Protein AF-M2U539-F1 (afdb_monomer_lite)

Radius of gyration: 24.52 Å; chains: 1; bounding box: 52×35×94 Å

Foldseek 3Di:
DDDDPDPPVVVVVVVVVVVVVCVQPVPCVVVCVVLPCPVQPDDDPDDDDGPQDDFDAFDDDPPDTQGTFPADFDPVCVVVQKGKGFRQGDDDKRWGWMWIAGPFAIKTFQIWIWAFCVVVVDPFTKTKTWGGWMWTAGNFATPDTWGKIKMQRQLRVCVVQVGFRWIWMFIWGGDTRKIWTWTWTDDPQKIKIKIWIATSSGDIKIKIKIARDDPVSVVVLVVVVWDDDPRMTMHID

Secondary structure (DSSP, 8-state):
-------HHHHHHHHHHHHHHHHHS--HHHHHHHTTGGGTT---S---S-TTS------EETTEE---------HHHHHHTEEEEEEEE-SSS-EEEEEEEETTEEEEEEEEEEEEGGGGT-SS--EEEEEEEEEEEETTEEEEEEEEEEE-HHHHHHHHH------EEE--EEETTEEEEEEEEEETTEEEEEEEEEETTS-EEEEEEEES--GGGHHHHHHTTPEESSS-EEEE-

Organism: NCBI:txid1234595

InterPro domains:
  IPR022792 Type II secretion system protein GspN [PF01203] (41-236)

Structure (mmCIF, N/CA/C/O backbone):
data_AF-M2U539-F1
#
_entry.id   AF-M2U539-F1
#
loop_
_atom_site.group_PDB
_atom_site.id
_atom_site.type_symbol
_atom_site.label_atom_id
_atom_site.label_alt_id
_atom_site.label_comp_id
_atom_site.label_asym_id
_atom_site.label_entity_id
_atom_site.label_seq_id
_atom_site.pdbx_PDB_ins_code
_atom_site.Cartn_x
_atom_site.Cartn_y
_atom_site.Cartn_z
_atom_site.occupancy
_atom_site.B_iso_or_equiv
_atom_site.auth_seq_id
_atom_site.auth_comp_id
_atom_site.auth_asym_id
_atom_site.auth_atom_id
_atom_site.pdbx_PDB_model_num
ATOM 1 N N . MET A 1 1 ? 12.473 6.473 -70.923 1.00 39.53 1 MET A N 1
ATOM 2 C CA . MET A 1 1 ? 13.014 5.557 -69.895 1.00 39.53 1 MET A CA 1
ATOM 3 C C . MET A 1 1 ? 14.322 6.149 -69.393 1.00 39.53 1 MET A C 1
ATOM 5 O O . MET A 1 1 ? 15.339 6.011 -70.055 1.00 39.53 1 MET A O 1
ATOM 9 N N . THR A 1 2 ? 14.281 6.908 -68.299 1.00 37.53 2 THR A N 1
ATOM 10 C CA . THR A 1 2 ? 15.424 7.690 -67.799 1.00 37.53 2 THR A CA 1
ATOM 11 C C . THR A 1 2 ? 15.922 7.031 -66.517 1.00 37.53 2 THR A C 1
ATOM 13 O O . THR A 1 2 ? 15.251 7.086 -65.490 1.00 37.53 2 THR A O 1
ATOM 16 N N . SER A 1 3 ? 17.065 6.343 -66.579 1.00 42.66 3 SER A N 1
ATOM 17 C CA . SER A 1 3 ? 17.669 5.708 -65.405 1.00 42.66 3 SER A CA 1
ATOM 18 C C . SER A 1 3 ? 18.334 6.773 -64.536 1.00 42.66 3 SER A C 1
ATOM 20 O O . SER A 1 3 ? 19.383 7.315 -64.891 1.00 42.66 3 SER A O 1
ATOM 22 N N . ILE A 1 4 ? 17.723 7.076 -63.397 1.00 48.50 4 ILE A N 1
ATOM 23 C CA . ILE A 1 4 ? 18.278 7.977 -62.391 1.00 48.50 4 ILE A CA 1
ATOM 24 C C . ILE A 1 4 ? 19.353 7.195 -61.623 1.00 48.50 4 ILE A C 1
ATOM 26 O O . ILE A 1 4 ? 19.046 6.374 -60.762 1.00 48.50 4 ILE A O 1
ATOM 30 N N . ARG A 1 5 ? 20.633 7.418 -61.950 1.00 45.84 5 ARG A N 1
ATOM 31 C CA . ARG A 1 5 ? 21.755 6.962 -61.115 1.00 45.84 5 ARG A CA 1
ATOM 32 C C . ARG A 1 5 ? 21.884 7.915 -59.935 1.00 45.84 5 ARG A C 1
ATOM 34 O O . ARG A 1 5 ? 22.471 8.986 -60.063 1.00 45.84 5 ARG A O 1
ATOM 41 N N . VAL A 1 6 ? 21.327 7.535 -58.792 1.00 44.56 6 VAL A N 1
ATOM 42 C CA . VAL A 1 6 ? 21.545 8.277 -57.549 1.00 44.56 6 VAL A CA 1
ATOM 43 C C . VAL A 1 6 ? 22.874 7.809 -56.935 1.00 44.56 6 VAL A C 1
ATOM 45 O O . VAL A 1 6 ? 23.103 6.601 -56.858 1.00 44.56 6 VAL A O 1
ATOM 48 N N . PRO A 1 7 ? 23.780 8.709 -56.510 1.00 50.56 7 PRO A N 1
ATOM 49 C CA . PRO A 1 7 ? 25.013 8.313 -55.835 1.00 50.56 7 PRO A CA 1
ATOM 50 C C . PRO A 1 7 ? 24.665 7.575 -54.535 1.00 50.56 7 PRO A C 1
ATOM 52 O O . PRO A 1 7 ? 24.101 8.166 -53.612 1.00 50.56 7 PRO A O 1
ATOM 55 N N . MET A 1 8 ? 24.997 6.282 -54.482 1.00 49.72 8 MET A N 1
ATOM 56 C CA . MET A 1 8 ? 24.625 5.318 -53.432 1.00 49.72 8 MET A CA 1
ATOM 57 C C . MET A 1 8 ? 24.837 5.860 -52.005 1.00 49.72 8 MET A C 1
ATOM 59 O O . MET A 1 8 ? 24.010 5.634 -51.130 1.00 49.72 8 MET A O 1
ATOM 63 N N . GLY A 1 9 ? 25.889 6.658 -51.779 1.00 52.97 9 GLY A N 1
ATOM 64 C CA . GLY A 1 9 ? 26.178 7.264 -50.474 1.00 52.97 9 GLY A CA 1
ATOM 65 C C . GLY A 1 9 ? 25.138 8.289 -50.004 1.00 52.97 9 GLY A C 1
ATOM 66 O O . GLY A 1 9 ? 24.816 8.330 -48.821 1.00 52.97 9 GLY A O 1
ATOM 67 N N . ARG A 1 10 ? 24.549 9.078 -50.915 1.00 56.38 10 ARG A N 1
ATOM 68 C CA . ARG A 1 10 ? 23.499 10.051 -50.560 1.00 56.38 10 ARG A CA 1
ATOM 69 C C . ARG A 1 10 ? 22.150 9.370 -50.368 1.00 56.38 10 ARG A C 1
ATOM 71 O O . ARG A 1 10 ? 21.414 9.797 -49.493 1.00 56.38 10 ARG A O 1
ATOM 78 N N . VAL A 1 11 ? 21.849 8.303 -51.118 1.00 57.97 11 VAL A N 1
ATOM 79 C CA . VAL A 1 11 ? 20.622 7.505 -50.916 1.00 57.97 11 VAL A CA 1
ATOM 80 C C . VAL A 1 11 ? 20.649 6.794 -49.578 1.00 57.97 11 VAL A C 1
ATOM 82 O O . VAL A 1 11 ? 19.660 6.839 -48.863 1.00 57.97 11 VAL A O 1
ATOM 85 N N . VAL A 1 12 ? 21.778 6.179 -49.217 1.00 54.47 12 VAL A N 1
ATOM 86 C CA . VAL A 1 12 ? 21.928 5.501 -47.924 1.00 54.47 12 VAL A CA 1
ATOM 87 C C . VAL A 1 12 ? 21.848 6.508 -46.780 1.00 54.47 12 VAL A C 1
ATOM 89 O O . VAL A 1 12 ? 21.137 6.255 -45.817 1.00 54.47 12 VAL A O 1
ATOM 92 N N . LEU A 1 13 ? 22.480 7.681 -46.905 1.00 53.44 13 LEU A N 1
ATOM 93 C CA . LEU A 1 13 ? 22.362 8.745 -45.904 1.00 53.44 13 LEU A CA 1
ATOM 94 C C . LEU A 1 13 ? 20.919 9.255 -45.778 1.00 53.44 13 LEU A C 1
ATOM 96 O O . LEU A 1 13 ? 20.440 9.462 -44.669 1.00 53.44 13 LEU A O 1
ATOM 100 N N . PHE A 1 14 ? 20.211 9.419 -46.899 1.00 58.31 14 PHE A N 1
ATOM 101 C CA . PHE A 1 14 ? 18.817 9.855 -46.902 1.00 58.31 14 PHE A CA 1
ATOM 102 C C . PHE A 1 14 ? 17.897 8.780 -46.332 1.00 58.31 14 PHE A C 1
ATOM 104 O O . PHE A 1 14 ? 17.025 9.103 -45.543 1.00 58.31 14 PHE A O 1
ATOM 111 N N . ALA A 1 15 ? 18.112 7.506 -46.663 1.00 56.25 15 ALA A N 1
ATOM 112 C CA . ALA A 1 15 ? 17.371 6.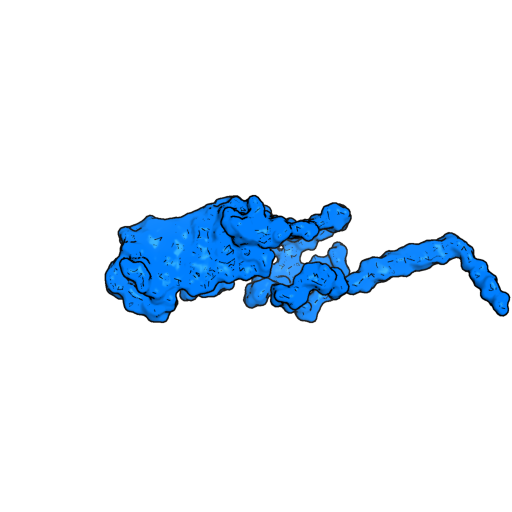379 -46.110 1.00 56.25 15 ALA A CA 1
ATOM 113 C C . ALA A 1 15 ? 17.624 6.235 -44.608 1.00 56.25 15 ALA A C 1
ATOM 115 O O . ALA A 1 15 ? 16.686 5.991 -43.863 1.00 56.25 15 ALA A O 1
ATOM 116 N N . LEU A 1 16 ? 18.859 6.455 -44.151 1.00 49.19 16 LEU A N 1
ATOM 117 C CA . LEU A 1 16 ? 19.222 6.405 -42.740 1.00 49.19 16 LEU A CA 1
ATOM 118 C C . LEU A 1 16 ? 18.645 7.598 -41.975 1.00 49.19 16 LEU A C 1
ATOM 120 O O . LEU A 1 16 ? 18.083 7.388 -40.913 1.00 49.19 16 LEU A O 1
ATOM 124 N N . LEU A 1 17 ? 18.677 8.812 -42.537 1.00 54.12 17 LEU A N 1
ATOM 125 C CA . LEU A 1 17 ? 17.996 9.994 -41.989 1.00 54.12 17 LEU A CA 1
ATOM 126 C C . LEU A 1 17 ? 16.477 9.834 -41.988 1.00 54.12 17 LEU A C 1
ATOM 128 O O . LEU A 1 17 ? 15.834 10.219 -41.024 1.00 54.12 17 LEU A O 1
ATOM 132 N N . THR A 1 18 ? 15.908 9.239 -43.033 1.00 59.22 18 THR A N 1
ATOM 133 C CA . THR A 1 18 ? 14.469 8.972 -43.139 1.00 59.22 18 THR A CA 1
ATOM 134 C C . THR A 1 18 ? 14.060 7.899 -42.140 1.00 59.22 18 THR A C 1
ATOM 136 O O . THR A 1 18 ? 13.048 8.060 -41.480 1.00 59.22 18 THR A O 1
ATOM 139 N N . LEU A 1 19 ? 14.867 6.852 -41.950 1.00 51.31 19 LEU A N 1
ATOM 140 C CA . LEU A 1 19 ? 14.675 5.839 -40.916 1.00 51.31 19 LEU A CA 1
ATOM 141 C C . LEU A 1 19 ? 14.797 6.458 -39.517 1.00 51.31 19 LEU A C 1
ATOM 143 O O . LEU A 1 19 ? 13.949 6.205 -38.674 1.00 51.31 19 LEU A O 1
ATOM 147 N N . LEU A 1 20 ? 15.783 7.328 -39.282 1.00 51.81 20 LEU A N 1
ATOM 148 C CA . LEU A 1 20 ? 15.952 8.059 -38.021 1.00 51.81 20 LEU A CA 1
ATOM 149 C C . LEU A 1 20 ? 14.778 9.008 -37.763 1.00 51.81 20 LEU A C 1
ATOM 151 O O . LEU A 1 20 ? 14.315 9.119 -36.633 1.00 51.81 20 LEU A O 1
ATOM 155 N N . MET A 1 21 ? 14.251 9.637 -38.815 1.00 52.59 21 MET A N 1
ATOM 156 C CA . MET A 1 21 ? 13.065 10.478 -38.742 1.00 52.59 21 ME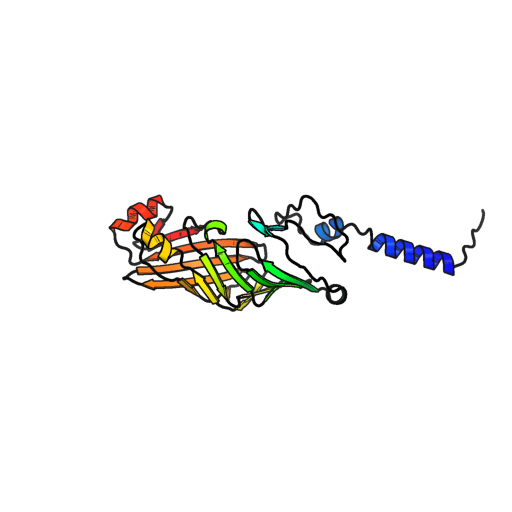T A CA 1
ATOM 157 C C . MET A 1 21 ? 11.796 9.643 -38.547 1.00 52.59 21 MET A C 1
ATOM 159 O O . MET A 1 21 ? 10.932 10.074 -37.798 1.00 52.59 21 MET A O 1
ATOM 163 N N . LEU A 1 22 ? 11.691 8.443 -39.130 1.00 53.50 22 LEU A N 1
ATOM 164 C CA . LEU A 1 22 ? 10.603 7.484 -38.896 1.00 53.50 22 LEU A CA 1
ATOM 165 C C . LEU A 1 22 ? 10.645 6.903 -37.483 1.00 53.50 22 LEU A C 1
ATOM 167 O O . LEU A 1 22 ? 9.591 6.695 -36.907 1.00 53.50 22 LEU A O 1
ATOM 171 N N . LEU A 1 23 ? 11.831 6.659 -36.919 1.00 52.94 23 LEU A N 1
ATOM 172 C CA . LEU A 1 23 ? 11.999 6.272 -35.516 1.00 52.94 23 LEU A CA 1
ATOM 173 C C . LEU A 1 23 ? 11.682 7.443 -34.575 1.00 52.94 23 LEU A C 1
ATOM 175 O O . LEU A 1 23 ? 11.073 7.233 -33.532 1.00 52.94 23 LEU A O 1
ATOM 179 N N . ALA A 1 24 ? 12.042 8.675 -34.948 1.00 54.66 24 ALA A N 1
ATOM 180 C CA . ALA A 1 24 ? 11.728 9.879 -34.175 1.00 54.66 24 ALA A CA 1
ATOM 181 C C . ALA A 1 24 ? 10.251 10.300 -34.274 1.00 54.66 24 ALA A C 1
ATOM 183 O O . ALA A 1 24 ? 9.718 10.900 -33.345 1.00 54.66 24 ALA A O 1
ATOM 184 N N . SER A 1 25 ? 9.587 9.982 -35.386 1.00 50.78 25 SER A N 1
ATOM 185 C CA . SER A 1 25 ? 8.153 10.195 -35.606 1.00 50.78 25 SER A CA 1
ATOM 186 C C . SER A 1 25 ? 7.335 8.923 -35.409 1.00 50.78 25 SER A C 1
ATOM 188 O O . SER A 1 25 ? 6.140 8.937 -35.699 1.00 50.78 25 SER A O 1
ATOM 190 N N . PHE A 1 26 ? 7.951 7.845 -34.895 1.00 40.16 26 PHE A N 1
ATOM 191 C CA . PHE A 1 26 ? 7.259 6.590 -34.642 1.00 40.16 26 PHE A CA 1
ATOM 192 C C . PHE A 1 26 ? 6.234 6.859 -33.556 1.00 40.16 26 PHE A C 1
ATOM 194 O O . PHE A 1 26 ? 6.592 7.145 -32.407 1.00 40.16 26 PHE A O 1
ATOM 201 N N . PRO A 1 27 ? 4.952 6.882 -33.916 1.00 41.69 27 PRO A N 1
ATOM 202 C CA . PRO A 1 27 ? 4.013 7.556 -33.076 1.00 41.69 27 PRO A CA 1
ATOM 203 C C . PRO A 1 27 ? 3.637 6.557 -31.985 1.00 41.69 27 PRO A C 1
ATOM 205 O O . PRO A 1 27 ? 3.162 5.451 -32.242 1.00 41.69 27 PRO A O 1
ATOM 208 N N . LEU A 1 28 ? 3.940 6.948 -30.749 1.00 44.03 28 LEU A N 1
ATOM 209 C CA . LEU A 1 28 ? 3.771 6.167 -29.520 1.00 44.03 28 LEU A CA 1
ATOM 210 C C . LEU A 1 28 ? 2.419 5.441 -29.421 1.00 44.03 28 LEU A C 1
ATOM 212 O O . LEU A 1 28 ? 2.334 4.417 -28.750 1.00 44.03 28 LEU A O 1
ATOM 216 N N . HIS A 1 29 ? 1.386 5.920 -30.121 1.00 53.62 29 HIS A N 1
ATOM 217 C CA . HIS A 1 29 ? 0.077 5.276 -30.196 1.00 53.62 29 HIS A CA 1
ATOM 218 C C . HIS A 1 29 ? 0.125 3.844 -30.747 1.00 53.62 29 HIS A C 1
ATOM 220 O O . HIS A 1 29 ? -0.567 2.985 -30.213 1.00 53.62 29 HIS A O 1
ATOM 226 N N . VAL A 1 30 ? 0.980 3.548 -31.735 1.00 48.94 30 VAL A N 1
ATOM 227 C CA . VAL A 1 30 ? 1.072 2.191 -32.307 1.00 48.94 30 VAL A CA 1
ATOM 228 C C . VAL A 1 30 ? 1.772 1.244 -31.335 1.00 48.94 30 VAL A C 1
ATOM 230 O O . VAL A 1 30 ? 1.363 0.098 -31.182 1.00 48.94 30 VAL A O 1
ATOM 233 N N . ALA A 1 31 ? 2.791 1.728 -30.617 1.00 51.75 31 ALA A N 1
ATOM 234 C CA . ALA A 1 31 ? 3.435 0.950 -29.562 1.00 51.75 31 ALA A CA 1
ATOM 235 C C . ALA A 1 31 ? 2.451 0.655 -28.416 1.00 51.75 31 ALA A C 1
ATOM 237 O O . ALA A 1 31 ? 2.413 -0.465 -27.920 1.00 51.75 31 ALA A O 1
ATOM 238 N N . LEU A 1 32 ? 1.607 1.619 -28.042 1.00 49.53 32 LEU A N 1
ATOM 239 C CA . LEU A 1 32 ? 0.601 1.461 -26.985 1.00 49.53 32 LEU A CA 1
ATOM 240 C C . LEU A 1 32 ? -0.546 0.508 -27.374 1.00 49.53 32 LEU A C 1
ATOM 242 O O . LEU A 1 32 ? -1.016 -0.248 -26.518 1.00 49.53 32 LEU A O 1
ATOM 246 N N . GLU A 1 33 ? -0.958 0.485 -28.646 1.00 51.78 33 GLU A N 1
ATOM 247 C CA . GLU A 1 33 ? -1.928 -0.492 -29.167 1.00 51.78 33 GLU A CA 1
ATOM 248 C C . GLU A 1 33 ? -1.336 -1.904 -29.278 1.00 51.78 33 GLU A C 1
ATOM 250 O O . GLU A 1 33 ? -1.976 -2.864 -28.846 1.00 51.78 33 GLU A O 1
ATOM 255 N N . LEU A 1 34 ? -0.096 -2.050 -29.766 1.00 47.16 34 LEU A N 1
ATOM 256 C CA . LEU A 1 34 ? 0.581 -3.355 -29.836 1.00 47.16 34 LEU A CA 1
ATOM 257 C C . LEU A 1 34 ? 0.948 -3.929 -28.458 1.00 47.16 34 LEU A C 1
ATOM 259 O O . LEU A 1 34 ? 1.060 -5.146 -28.319 1.00 47.16 34 LEU A O 1
ATOM 263 N N . LEU A 1 35 ? 1.108 -3.080 -27.440 1.00 52.84 35 LEU A N 1
ATOM 264 C CA . LEU A 1 35 ? 1.342 -3.490 -26.051 1.00 52.84 35 LEU A CA 1
ATOM 265 C C . LEU A 1 35 ? 0.038 -3.807 -25.283 1.00 52.84 35 LEU A C 1
ATOM 267 O O . LEU A 1 35 ? 0.091 -4.200 -24.118 1.00 52.84 35 LEU A O 1
ATOM 271 N N . GLY A 1 36 ? -1.137 -3.687 -25.917 1.00 45.19 36 GLY A N 1
ATOM 272 C CA . GLY A 1 36 ? -2.406 -4.169 -25.357 1.00 45.19 36 GLY A CA 1
ATOM 273 C C . GLY A 1 36 ? -2.950 -3.350 -24.180 1.00 45.19 36 GLY A C 1
ATOM 274 O O . GLY A 1 36 ? -3.675 -3.885 -23.336 1.00 45.19 36 GLY A O 1
ATOM 275 N N . PHE A 1 37 ? -2.620 -2.057 -24.097 1.00 45.34 37 PHE A N 1
ATOM 276 C CA . PHE A 1 37 ? -3.103 -1.178 -23.022 1.00 45.34 37 PHE A CA 1
ATOM 277 C C . PHE A 1 37 ? -4.520 -0.622 -23.253 1.00 45.34 37 PHE A C 1
ATOM 279 O O . PHE A 1 37 ? -5.155 -0.168 -22.303 1.00 45.34 37 PHE A O 1
ATOM 286 N N . GLY A 1 38 ? -5.067 -0.728 -24.471 1.00 44.00 38 GLY A N 1
ATOM 287 C CA . GLY A 1 38 ? -6.415 -0.242 -24.807 1.00 44.00 38 GLY A CA 1
ATOM 288 C C . GLY A 1 38 ? -7.567 -0.960 -24.086 1.00 44.00 38 GLY A C 1
ATOM 289 O O . GLY A 1 38 ? -8.649 -0.401 -23.954 1.00 44.00 38 GLY A O 1
ATOM 290 N N . GLY A 1 39 ? -7.340 -2.171 -23.563 1.00 43.56 39 GLY A N 1
ATOM 291 C CA . GLY A 1 39 ? -8.350 -2.941 -22.823 1.00 43.56 39 GLY A CA 1
ATOM 292 C C . GLY A 1 39 ? -8.343 -2.744 -21.302 1.00 43.56 39 GLY A C 1
ATOM 293 O O . GLY A 1 39 ? -9.125 -3.398 -20.621 1.00 43.56 39 GLY A O 1
ATOM 294 N N . ARG A 1 40 ? -7.447 -1.906 -20.751 1.00 41.47 40 ARG A N 1
ATOM 295 C CA . ARG A 1 40 ? -7.171 -1.828 -19.297 1.00 41.47 40 ARG A CA 1
ATOM 296 C C . ARG A 1 40 ? -7.382 -0.439 -18.674 1.00 41.47 40 ARG A C 1
ATOM 298 O O . ARG A 1 40 ? -6.741 -0.107 -17.687 1.00 41.47 40 ARG A O 1
ATOM 305 N N . GLY A 1 41 ? -8.271 0.383 -19.240 1.00 37.19 41 GLY A N 1
ATOM 306 C CA . GLY A 1 41 ? -8.773 1.593 -18.563 1.00 37.19 41 GLY A CA 1
ATOM 307 C C . GLY A 1 41 ? -7.775 2.747 -18.396 1.00 37.19 41 GLY A C 1
ATOM 308 O O . GLY A 1 41 ? -8.028 3.663 -17.622 1.00 37.19 41 GLY A O 1
ATOM 309 N N . LEU A 1 42 ? -6.658 2.746 -19.126 1.00 36.84 42 LEU A N 1
ATOM 310 C CA . LEU A 1 42 ? -5.707 3.858 -19.134 1.00 36.84 42 LEU A CA 1
ATOM 311 C C . LEU A 1 42 ? -6.131 4.913 -20.162 1.00 36.84 42 LEU A C 1
ATOM 313 O O . LEU A 1 42 ? -5.783 4.835 -21.338 1.00 36.84 42 LEU A O 1
ATOM 317 N N . SER A 1 43 ? -6.878 5.923 -19.717 1.00 38.34 43 SER A N 1
ATOM 318 C CA . SER A 1 43 ? -7.103 7.144 -20.495 1.00 38.34 43 SER A CA 1
ATOM 319 C C . SER A 1 43 ? -6.101 8.226 -20.081 1.00 38.34 43 SER A C 1
ATOM 321 O O . SER A 1 43 ? -6.272 8.860 -19.044 1.00 38.34 43 SER A O 1
ATOM 323 N N . ALA A 1 44 ? -5.084 8.482 -20.905 1.00 36.66 44 ALA A N 1
ATOM 324 C CA . ALA A 1 44 ? -4.258 9.688 -20.815 1.00 36.66 44 ALA A CA 1
ATOM 325 C C . ALA A 1 44 ? -4.670 10.640 -21.949 1.00 36.66 44 ALA A C 1
ATOM 327 O O . ALA A 1 44 ? -4.545 10.304 -23.125 1.00 36.66 44 ALA A O 1
ATOM 328 N N . ARG A 1 45 ? -5.218 11.816 -21.611 1.00 39.59 45 ARG A N 1
ATOM 329 C CA . ARG A 1 45 ? -5.808 12.747 -22.594 1.00 39.59 45 ARG A CA 1
ATOM 330 C C . ARG A 1 45 ? -4.779 13.526 -23.424 1.00 39.59 45 ARG A C 1
ATOM 332 O O . ARG A 1 45 ? -5.142 14.039 -24.475 1.00 39.59 45 ARG A O 1
ATOM 339 N N . SER A 1 46 ? -3.507 13.565 -23.044 1.00 33.69 46 SER A N 1
ATOM 340 C CA . SER A 1 46 ? -2.452 14.080 -23.924 1.00 33.69 46 SER A CA 1
ATOM 341 C C . SER A 1 46 ? -1.078 13.795 -23.338 1.00 33.69 46 SER A C 1
ATOM 343 O O . SER A 1 46 ? -0.791 14.226 -22.227 1.00 33.69 46 SER A O 1
ATOM 345 N N . VAL A 1 47 ? -0.216 13.128 -24.104 1.00 36.78 47 VAL A N 1
ATOM 346 C CA . VAL A 1 47 ? 1.225 13.097 -23.838 1.00 36.78 47 VAL A CA 1
ATOM 347 C C . VAL A 1 47 ? 1.876 13.977 -24.895 1.00 36.78 47 VAL A C 1
ATOM 349 O O . VAL A 1 47 ? 1.965 13.594 -26.060 1.00 36.78 47 VAL A O 1
ATOM 352 N N . SER A 1 48 ? 2.284 15.182 -24.508 1.00 32.34 48 SER A N 1
ATOM 353 C CA . SER A 1 48 ? 3.140 16.039 -25.327 1.00 32.34 48 SER A CA 1
ATOM 354 C C . SER A 1 48 ? 4.521 16.108 -24.689 1.00 32.34 48 SER A C 1
ATOM 356 O O . SER A 1 48 ? 4.659 16.618 -23.583 1.00 32.34 48 SER A O 1
ATOM 358 N N . GLY A 1 49 ? 5.536 15.604 -25.389 1.00 34.53 49 GLY A N 1
ATOM 359 C CA . GLY A 1 49 ? 6.933 15.683 -24.966 1.00 34.53 49 GLY A CA 1
ATOM 360 C C . GLY A 1 49 ? 7.767 14.561 -25.578 1.00 34.53 49 GLY A C 1
ATOM 361 O O . GLY A 1 49 ? 7.334 13.412 -25.624 1.00 34.53 49 GLY A O 1
ATOM 362 N N . ALA A 1 50 ? 8.951 14.891 -26.093 1.00 30.52 50 ALA A N 1
ATOM 363 C CA . ALA A 1 50 ? 9.873 13.902 -26.638 1.00 30.52 50 ALA A CA 1
ATOM 364 C C . ALA A 1 50 ? 10.398 12.989 -25.517 1.00 30.52 50 ALA A C 1
ATOM 366 O O . ALA A 1 50 ? 10.814 13.464 -24.462 1.00 30.52 50 ALA A O 1
ATOM 367 N N . VAL A 1 51 ? 10.439 11.683 -25.799 1.00 41.03 51 VAL A N 1
ATOM 368 C CA . VAL A 1 51 ? 10.799 10.562 -24.902 1.00 41.03 51 VAL A CA 1
ATOM 369 C C . VAL A 1 51 ? 12.108 10.759 -24.115 1.00 41.03 51 VAL A C 1
ATOM 371 O O . VAL A 1 51 ? 12.322 10.113 -23.096 1.00 41.03 51 VAL A O 1
ATOM 374 N N . LEU A 1 52 ? 12.987 11.654 -24.564 1.00 35.72 52 LEU A N 1
ATOM 375 C CA . LEU A 1 52 ? 14.315 11.871 -23.994 1.00 35.72 52 LEU A CA 1
ATOM 376 C C . LEU A 1 52 ? 14.436 13.064 -23.030 1.00 35.72 52 LEU A C 1
ATOM 378 O O . LEU A 1 52 ? 15.466 13.164 -22.377 1.00 35.72 52 LEU A O 1
ATOM 382 N N . ASN A 1 53 ? 13.431 13.942 -22.929 1.00 36.38 53 ASN A N 1
ATOM 383 C CA . ASN A 1 53 ? 13.383 15.067 -21.977 1.00 36.38 53 ASN A CA 1
ATOM 384 C C . ASN A 1 53 ? 11.916 15.477 -21.748 1.00 36.38 53 ASN A C 1
ATOM 386 O O . ASN A 1 53 ? 11.495 16.577 -22.101 1.00 36.38 53 ASN A O 1
ATOM 390 N N . GLY A 1 54 ? 11.110 14.553 -21.227 1.00 36.12 54 GLY A N 1
ATOM 391 C CA . GLY A 1 54 ? 9.746 14.849 -20.802 1.00 36.12 54 GLY A CA 1
ATOM 392 C C . GLY A 1 54 ? 9.708 15.090 -19.299 1.00 36.12 54 GLY A C 1
ATOM 393 O O . GLY A 1 54 ? 9.851 14.142 -18.533 1.00 36.12 54 GLY A O 1
ATOM 394 N N . GLU A 1 55 ? 9.500 16.334 -18.872 1.00 34.59 55 GLU A N 1
ATOM 395 C CA . GLU A 1 55 ? 8.869 16.582 -17.574 1.00 34.59 55 GLU A CA 1
ATOM 396 C C . GLU A 1 55 ? 7.417 16.108 -17.683 1.00 34.59 55 GLU A C 1
ATOM 398 O O . GLU A 1 55 ? 6.654 16.616 -18.505 1.00 34.59 55 GLU A O 1
ATOM 403 N N . MET A 1 56 ? 7.036 15.100 -16.896 1.00 35.78 56 MET A N 1
ATOM 404 C CA . MET A 1 56 ? 5.629 14.742 -16.745 1.00 35.78 56 MET A CA 1
ATOM 405 C C . MET A 1 56 ? 5.035 15.611 -15.640 1.00 35.78 56 MET A C 1
ATOM 407 O O . MET A 1 56 ? 5.211 15.332 -14.457 1.00 35.78 56 MET A O 1
ATOM 411 N N . ALA A 1 57 ? 4.353 16.681 -16.041 1.00 38.75 57 ALA A N 1
ATOM 412 C CA . ALA A 1 57 ? 3.401 17.365 -15.178 1.00 38.75 57 ALA A CA 1
ATOM 413 C C . ALA A 1 57 ? 2.076 16.580 -15.184 1.00 38.75 57 ALA A C 1
ATOM 415 O O . ALA A 1 57 ? 1.598 16.184 -16.248 1.00 38.75 57 ALA A O 1
ATOM 416 N N . ASP A 1 58 ? 1.500 16.365 -14.000 1.00 36.28 58 ASP A N 1
ATOM 417 C CA . ASP A 1 58 ? 0.146 15.829 -13.788 1.00 36.28 58 ASP A CA 1
ATOM 418 C C . ASP A 1 58 ? -0.115 14.385 -14.264 1.00 36.28 58 ASP A C 1
ATOM 420 O O . ASP A 1 58 ? -1.058 14.103 -15.010 1.00 36.28 58 ASP A O 1
ATOM 424 N N . ALA A 1 59 ? 0.662 13.421 -13.759 1.00 38.09 59 ALA A N 1
ATOM 425 C CA . ALA A 1 59 ? 0.278 12.013 -13.855 1.00 38.09 59 ALA A CA 1
ATOM 426 C C . ALA A 1 59 ? -0.898 11.713 -12.900 1.00 38.09 59 ALA A C 1
ATOM 428 O O . ALA A 1 59 ? -0.836 11.994 -11.701 1.00 38.09 59 ALA A O 1
ATOM 429 N N . ARG A 1 60 ? -1.981 11.124 -13.420 1.00 38.56 60 ARG A N 1
ATOM 430 C CA . ARG A 1 60 ? -3.107 10.611 -12.622 1.00 38.56 60 ARG A CA 1
ATOM 431 C C . ARG A 1 60 ? -3.248 9.111 -12.828 1.00 38.56 60 ARG A C 1
ATOM 433 O O . ARG A 1 60 ? -3.212 8.643 -13.965 1.00 38.56 60 ARG A O 1
ATOM 440 N N . PHE A 1 61 ? -3.422 8.373 -11.737 1.00 36.12 61 PHE A N 1
ATOM 441 C CA . PHE A 1 61 ? -3.768 6.953 -11.764 1.00 36.12 61 PHE A CA 1
ATOM 442 C C . PHE A 1 61 ? -5.153 6.808 -11.135 1.00 36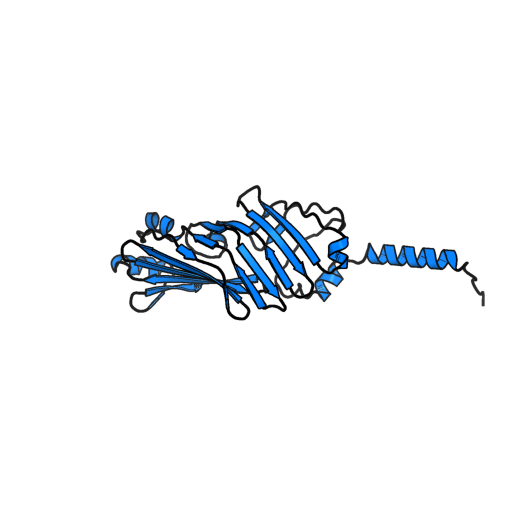.12 61 PHE A C 1
ATOM 444 O O . PHE A 1 61 ? -5.321 7.021 -9.935 1.00 36.12 61 PHE A O 1
ATOM 451 N N . GLY A 1 62 ? -6.164 6.538 -11.964 1.00 55.75 62 GLY A N 1
ATOM 452 C CA . GLY A 1 62 ? -7.564 6.644 -11.545 1.00 55.75 62 GLY A CA 1
ATOM 453 C C . GLY A 1 62 ? -7.918 8.078 -11.127 1.00 55.75 62 GLY A C 1
ATOM 454 O O . GLY A 1 62 ? -7.582 9.026 -11.836 1.00 55.75 62 GLY A O 1
ATOM 455 N N . ASP A 1 63 ? -8.548 8.237 -9.963 1.00 35.84 63 ASP A N 1
ATOM 456 C CA . ASP A 1 63 ? -8.914 9.544 -9.390 1.00 35.84 63 ASP A CA 1
ATOM 457 C C . ASP A 1 63 ? -7.804 10.189 -8.535 1.00 35.84 63 ASP A C 1
ATOM 459 O O . ASP A 1 63 ? -8.003 11.252 -7.944 1.00 35.84 63 ASP A O 1
ATOM 463 N N . VAL A 1 64 ? -6.611 9.585 -8.466 1.00 36.22 64 VAL A N 1
ATOM 464 C CA . VAL A 1 64 ? -5.519 10.064 -7.606 1.00 36.22 64 VAL A CA 1
ATOM 465 C C . VAL A 1 64 ? -4.482 10.830 -8.430 1.00 36.22 64 VAL A C 1
ATOM 467 O O . VAL A 1 64 ? -3.855 10.289 -9.345 1.00 36.22 64 VAL A O 1
ATOM 470 N N . ALA A 1 65 ? -4.302 12.113 -8.102 1.00 38.53 65 ALA A N 1
ATOM 471 C CA . ALA A 1 65 ? -3.267 12.970 -8.671 1.00 38.53 65 ALA A CA 1
ATOM 472 C C . ALA A 1 65 ? -1.912 12.669 -8.014 1.00 38.53 65 ALA A C 1
ATOM 474 O O . ALA A 1 65 ? -1.738 12.900 -6.821 1.00 38.53 65 ALA A O 1
ATOM 475 N N . LEU A 1 66 ? -0.964 12.138 -8.791 1.00 44.69 66 LEU A N 1
ATOM 476 C CA . LEU A 1 66 ? 0.327 11.636 -8.302 1.00 44.69 66 LEU A CA 1
ATOM 477 C C . LEU A 1 66 ? 1.448 12.694 -8.296 1.00 44.69 66 LEU A C 1
ATOM 479 O O . LEU A 1 66 ? 2.585 12.366 -7.964 1.00 44.69 66 LEU A O 1
ATOM 483 N N . GLY A 1 67 ? 1.154 13.956 -8.622 1.00 51.81 67 GLY A N 1
ATOM 484 C CA . GLY A 1 67 ? 2.162 15.021 -8.673 1.00 51.81 67 GLY A CA 1
ATOM 485 C C . GLY A 1 67 ? 3.231 14.771 -9.744 1.00 51.81 67 GLY A C 1
ATOM 486 O O . GLY A 1 67 ? 2.984 14.048 -10.710 1.00 51.81 67 GLY A O 1
ATOM 487 N N . SER A 1 68 ? 4.396 15.405 -9.593 1.00 41.38 68 SER A N 1
ATOM 488 C CA . SER A 1 68 ? 5.454 15.516 -10.612 1.00 41.38 68 SER A CA 1
ATOM 489 C C . SER A 1 68 ? 6.609 14.526 -10.366 1.00 41.38 68 SER A C 1
ATOM 491 O O . SER A 1 68 ? 7.592 14.885 -9.714 1.00 41.38 68 SER A O 1
ATOM 493 N N . PRO A 1 69 ? 6.559 13.271 -10.851 1.00 43.88 69 PRO A N 1
ATOM 494 C CA . PRO A 1 69 ? 7.671 12.343 -10.679 1.00 43.88 69 PRO A CA 1
ATOM 495 C C . PRO A 1 69 ? 8.855 12.731 -11.580 1.00 43.88 69 PRO A C 1
ATOM 497 O O . PRO A 1 69 ? 8.754 12.759 -12.807 1.00 43.88 69 PRO A O 1
ATOM 500 N N . HIS A 1 70 ? 10.022 12.979 -10.981 1.00 37.16 70 HIS A N 1
ATOM 501 C CA . HIS A 1 70 ? 11.283 13.134 -11.711 1.00 37.16 70 HIS A CA 1
ATOM 502 C C . HIS A 1 70 ? 11.757 11.777 -12.269 1.00 37.16 70 HIS A C 1
ATOM 504 O O . HIS A 1 70 ? 12.504 11.038 -11.628 1.00 37.16 70 HIS A O 1
ATOM 510 N N . THR A 1 71 ? 11.348 11.433 -13.489 1.00 46.91 71 THR A N 1
ATOM 511 C CA . THR A 1 71 ? 11.741 10.185 -14.164 1.00 46.91 71 THR A CA 1
ATOM 512 C C . THR A 1 71 ? 13.042 10.344 -14.958 1.00 46.91 71 THR A C 1
ATOM 514 O O . THR A 1 71 ? 13.062 10.969 -16.017 1.00 46.91 71 THR A O 1
ATOM 517 N N . ARG A 1 72 ? 14.147 9.739 -14.498 1.00 43.56 72 ARG A N 1
ATOM 518 C CA . ARG A 1 72 ? 15.373 9.570 -15.304 1.00 43.56 72 ARG A CA 1
ATOM 519 C C . ARG A 1 72 ? 15.280 8.298 -16.153 1.00 43.56 72 ARG A C 1
ATOM 521 O O . ARG A 1 72 ? 15.626 7.217 -15.690 1.00 43.56 72 ARG A O 1
ATOM 528 N N . LEU A 1 73 ? 14.863 8.428 -17.411 1.00 48.25 73 LEU A N 1
ATOM 529 C CA . LEU A 1 73 ? 14.902 7.336 -18.392 1.00 48.25 73 LEU A CA 1
ATOM 530 C C . LEU A 1 73 ? 16.314 7.236 -18.996 1.00 48.25 73 LEU A C 1
ATOM 532 O O . LEU A 1 73 ? 16.766 8.137 -19.698 1.00 48.25 73 LEU A O 1
ATOM 536 N N . THR A 1 74 ? 17.046 6.154 -18.718 1.00 49.19 74 THR A N 1
ATOM 537 C CA . THR A 1 74 ? 18.370 5.908 -19.321 1.00 49.19 74 THR A CA 1
ATOM 538 C C . THR A 1 74 ? 18.224 5.094 -20.607 1.00 49.19 74 THR A C 1
ATOM 540 O O . THR A 1 74 ? 17.739 3.965 -20.584 1.00 49.19 74 THR A O 1
ATOM 543 N N . LEU A 1 75 ? 18.703 5.638 -21.732 1.00 44.06 75 LEU A N 1
ATOM 544 C CA . LEU A 1 75 ? 18.612 5.027 -23.070 1.00 44.06 75 LEU A CA 1
ATOM 545 C C . LEU A 1 75 ? 19.194 3.604 -23.155 1.00 44.06 75 LEU A C 1
ATOM 547 O O . LEU A 1 75 ? 18.724 2.784 -23.937 1.00 44.06 75 LEU A O 1
ATOM 551 N N . TRP A 1 76 ? 20.196 3.298 -22.327 1.00 53.25 76 TRP A N 1
ATOM 552 C CA . TRP A 1 76 ? 20.824 1.977 -22.273 1.00 53.25 76 TRP A CA 1
ATOM 553 C C . TRP A 1 76 ? 19.903 0.890 -21.696 1.00 53.25 76 TRP A C 1
ATOM 555 O O . TRP A 1 76 ? 19.961 -0.252 -22.138 1.00 53.25 76 TRP A O 1
ATOM 565 N N . ARG A 1 77 ? 19.012 1.230 -20.752 1.00 50.31 77 ARG A N 1
ATOM 566 C CA . ARG A 1 77 ? 18.067 0.259 -20.169 1.00 50.31 77 ARG A CA 1
ATOM 567 C C . ARG A 1 77 ? 16.931 -0.077 -21.136 1.00 50.31 77 ARG A C 1
ATOM 569 O O . ARG A 1 77 ? 16.579 -1.245 -21.269 1.00 50.31 77 ARG A O 1
ATOM 576 N N . LEU A 1 78 ? 16.478 0.901 -21.926 1.00 54.84 78 LEU A N 1
ATOM 577 C CA . LEU A 1 78 ? 15.536 0.681 -23.033 1.00 54.84 78 LEU A CA 1
ATOM 578 C C . LEU A 1 78 ? 16.083 -0.305 -24.080 1.00 54.84 78 LEU A C 1
ATOM 580 O O . LEU A 1 78 ? 15.332 -1.140 -24.576 1.00 54.84 78 LEU A O 1
ATOM 584 N N . LEU A 1 79 ? 17.391 -0.263 -24.365 1.00 56.97 79 LEU A N 1
ATOM 585 C CA . LEU A 1 79 ? 18.070 -1.223 -25.250 1.00 56.97 79 LEU A CA 1
ATOM 586 C C . LEU A 1 79 ? 18.085 -2.660 -24.694 1.00 56.97 79 LEU A C 1
ATOM 588 O O . LEU A 1 79 ? 18.098 -3.606 -25.476 1.00 56.97 79 LEU A O 1
ATOM 592 N N . ILE A 1 80 ? 18.041 -2.830 -23.370 1.00 59.91 80 ILE A N 1
ATOM 593 C CA . ILE A 1 80 ? 17.964 -4.139 -22.691 1.00 59.91 80 ILE A CA 1
ATOM 594 C C . ILE A 1 80 ? 16.492 -4.550 -22.449 1.00 59.91 80 ILE A C 1
ATOM 596 O O . ILE A 1 80 ? 16.206 -5.667 -22.025 1.00 59.91 80 ILE A O 1
ATOM 600 N N . GLY A 1 81 ? 15.529 -3.687 -22.798 1.00 62.41 81 GLY A N 1
ATOM 601 C CA . GLY A 1 81 ? 14.096 -3.941 -22.637 1.00 62.41 81 GLY A CA 1
ATOM 602 C C . GLY A 1 81 ? 13.567 -3.657 -21.231 1.00 62.41 81 GLY A C 1
ATOM 603 O O . GLY A 1 81 ? 12.552 -4.238 -20.849 1.00 62.41 81 GLY A O 1
ATOM 604 N N . GLU A 1 82 ? 14.243 -2.783 -20.481 1.00 68.00 82 GLU A N 1
ATOM 605 C CA . GLU A 1 82 ? 13.897 -2.388 -19.116 1.00 68.00 82 GLU A CA 1
ATOM 606 C C . GLU A 1 82 ? 13.625 -0.875 -19.031 1.00 68.00 82 GLU A C 1
ATOM 608 O O . GLU A 1 82 ? 14.377 -0.049 -19.553 1.00 68.00 82 GLU A O 1
ATOM 613 N N . ALA A 1 83 ? 12.549 -0.495 -18.351 1.00 71.50 83 ALA A N 1
ATOM 614 C CA . ALA A 1 83 ? 12.195 0.881 -18.036 1.00 71.50 83 ALA A CA 1
ATOM 615 C C . ALA A 1 83 ? 12.178 1.050 -16.515 1.00 71.50 83 ALA A C 1
ATOM 617 O O . ALA A 1 83 ? 11.501 0.304 -15.823 1.00 71.50 83 ALA A O 1
ATOM 618 N N . GLN A 1 84 ? 12.901 2.034 -15.984 1.00 76.94 84 GLN A N 1
ATOM 619 C CA . GLN A 1 84 ? 12.948 2.301 -14.547 1.00 76.94 84 GLN A CA 1
ATOM 620 C C . GLN A 1 84 ? 12.417 3.704 -14.260 1.00 76.94 84 GLN A C 1
ATOM 622 O O . GLN A 1 84 ? 12.871 4.682 -14.855 1.00 76.94 84 GLN A O 1
ATOM 627 N N . LEU A 1 85 ? 11.460 3.796 -13.343 1.00 72.62 85 LEU A N 1
ATOM 628 C CA . LEU A 1 85 ? 10.876 5.029 -12.841 1.00 72.62 85 LEU A CA 1
ATOM 629 C C . LEU A 1 85 ? 11.184 5.126 -11.346 1.00 72.62 85 LEU A C 1
ATOM 631 O O . LEU A 1 85 ? 10.896 4.208 -10.582 1.00 72.62 85 LEU A O 1
ATOM 635 N N . VAL A 1 86 ? 11.781 6.237 -10.926 1.00 76.62 86 VAL A N 1
ATOM 636 C CA . VAL A 1 86 ? 11.958 6.549 -9.504 1.00 76.62 86 VAL A CA 1
ATOM 637 C C . VAL A 1 86 ? 10.720 7.313 -9.052 1.00 76.62 86 VAL A C 1
ATOM 639 O O . VAL A 1 86 ? 10.348 8.310 -9.670 1.00 76.62 86 VAL A O 1
ATOM 642 N N . LEU A 1 87 ? 10.064 6.809 -8.013 1.00 72.12 87 LEU A N 1
ATOM 643 C CA . LEU A 1 87 ? 8.889 7.411 -7.404 1.00 72.12 87 LEU A CA 1
ATOM 644 C C . LEU A 1 87 ? 9.360 8.283 -6.239 1.00 72.12 87 LEU A C 1
ATOM 646 O O . LEU A 1 87 ? 10.005 7.784 -5.319 1.00 72.12 87 LEU A O 1
ATOM 650 N N . SER A 1 88 ? 9.038 9.573 -6.298 1.00 71.88 88 SER A N 1
ATOM 651 C CA . SER A 1 88 ? 9.317 10.551 -5.244 1.00 71.88 88 SER A CA 1
ATOM 652 C C . SER A 1 88 ? 8.122 11.500 -5.163 1.00 71.88 88 SER A C 1
ATOM 654 O O . SER A 1 88 ? 7.972 12.367 -6.020 1.00 71.88 88 SER A O 1
ATOM 656 N N . GLY A 1 89 ? 7.236 11.306 -4.189 1.00 60.91 89 GLY A N 1
ATOM 657 C CA . GLY A 1 89 ? 6.089 12.182 -3.943 1.00 60.91 89 GLY A CA 1
ATOM 658 C C . GLY A 1 89 ? 6.427 13.251 -2.906 1.00 60.91 89 GLY A C 1
ATOM 659 O O . GLY A 1 89 ? 6.904 12.916 -1.823 1.00 60.91 89 GLY A O 1
ATOM 660 N N . THR A 1 90 ? 6.192 14.528 -3.226 1.00 50.66 90 THR A N 1
ATOM 661 C CA . THR A 1 90 ? 6.478 15.667 -2.328 1.00 50.66 90 THR A CA 1
ATOM 662 C C . THR A 1 90 ? 5.239 16.313 -1.707 1.00 50.66 90 THR A C 1
ATOM 664 O O . THR A 1 90 ? 5.391 17.031 -0.724 1.00 50.66 90 THR A O 1
ATOM 667 N N . ASP A 1 91 ? 4.031 16.061 -2.229 1.00 49.16 91 ASP A N 1
ATOM 668 C CA . ASP A 1 91 ? 2.903 16.968 -1.960 1.00 49.16 91 ASP A CA 1
ATOM 669 C C . ASP A 1 91 ? 1.862 16.453 -0.950 1.00 49.16 91 ASP A C 1
ATOM 671 O O . ASP A 1 91 ? 1.421 17.222 -0.101 1.00 49.16 91 ASP A O 1
ATOM 675 N N . THR A 1 92 ? 1.438 15.185 -0.998 1.00 47.00 92 THR A N 1
ATOM 676 C CA . THR A 1 92 ? 0.300 14.711 -0.164 1.00 47.00 92 THR A CA 1
ATOM 677 C C . THR A 1 92 ? 0.454 13.310 0.424 1.00 47.00 92 THR A C 1
ATOM 679 O O . THR A 1 92 ? -0.216 12.980 1.399 1.00 47.00 92 THR A O 1
ATOM 682 N N . ALA A 1 93 ? 1.368 12.505 -0.111 1.00 56.41 93 ALA A N 1
ATOM 683 C CA . ALA A 1 93 ? 1.731 11.195 0.406 1.00 56.41 93 ALA A CA 1
ATOM 684 C C . ALA A 1 93 ? 3.254 11.076 0.351 1.00 56.41 93 ALA A C 1
ATOM 686 O O . ALA A 1 93 ? 3.852 11.292 -0.706 1.00 56.41 93 ALA A O 1
ATOM 687 N N . ALA A 1 94 ? 3.880 10.747 1.483 1.00 69.50 94 ALA A N 1
ATOM 688 C CA . ALA A 1 94 ? 5.295 10.400 1.515 1.00 69.50 94 ALA A CA 1
ATOM 689 C C . ALA A 1 94 ? 5.456 9.072 0.767 1.00 69.50 94 ALA A C 1
ATOM 691 O O . ALA A 1 94 ? 5.216 8.010 1.335 1.00 69.50 94 ALA A O 1
ATOM 692 N N . LEU A 1 95 ? 5.762 9.159 -0.527 1.00 81.56 95 LEU A N 1
ATOM 693 C CA . LEU A 1 95 ? 5.974 8.028 -1.420 1.00 81.56 95 LEU A CA 1
ATOM 694 C C . LEU A 1 95 ? 7.407 8.090 -1.936 1.00 81.56 95 LEU A C 1
ATOM 696 O O . LEU A 1 95 ? 7.774 9.022 -2.650 1.00 81.56 95 LEU A O 1
ATOM 700 N N . THR A 1 96 ? 8.200 7.080 -1.618 1.00 87.38 96 THR A N 1
ATOM 701 C CA . THR A 1 96 ? 9.525 6.867 -2.191 1.00 87.38 96 THR A CA 1
ATOM 702 C C . THR A 1 96 ? 9.633 5.436 -2.690 1.00 87.38 96 THR A C 1
ATOM 704 O O . THR A 1 96 ? 9.044 4.529 -2.114 1.00 87.38 96 THR A O 1
ATOM 707 N N . GLY A 1 97 ? 10.350 5.213 -3.787 1.00 86.69 97 GLY A N 1
ATOM 708 C CA . GLY A 1 97 ? 10.615 3.859 -4.269 1.00 86.69 97 GLY A CA 1
ATOM 709 C C . GLY A 1 97 ? 10.980 3.807 -5.740 1.00 86.69 97 GLY A C 1
ATOM 710 O O . GLY A 1 97 ? 11.218 4.832 -6.386 1.00 86.69 97 GLY A O 1
ATOM 711 N N . ARG A 1 98 ? 11.035 2.596 -6.289 1.00 85.25 98 ARG A N 1
ATOM 712 C CA . ARG A 1 98 ? 11.357 2.360 -7.698 1.00 85.25 98 ARG A CA 1
ATOM 713 C C . ARG A 1 98 ? 10.314 1.449 -8.331 1.00 85.25 98 ARG A C 1
ATOM 715 O O . ARG A 1 98 ? 9.947 0.425 -7.768 1.00 85.25 98 ARG A O 1
ATOM 722 N N . LEU A 1 99 ? 9.876 1.811 -9.530 1.00 85.44 99 LEU A N 1
ATOM 723 C CA . LEU A 1 99 ? 9.072 0.974 -10.411 1.00 85.44 99 LEU A CA 1
ATOM 724 C C . LEU A 1 99 ? 9.934 0.574 -11.611 1.00 85.44 99 LEU A C 1
ATOM 726 O O . LEU A 1 99 ? 10.458 1.427 -12.323 1.00 85.44 99 LEU A O 1
ATOM 730 N N . ILE A 1 100 ? 10.090 -0.723 -11.834 1.00 84.62 100 ILE A N 1
ATOM 731 C CA . ILE A 1 100 ? 10.935 -1.305 -12.876 1.00 84.62 100 ILE A CA 1
ATOM 732 C C . ILE A 1 100 ? 10.036 -2.124 -13.803 1.00 84.62 100 ILE A C 1
ATOM 734 O O . ILE A 1 100 ? 9.555 -3.179 -13.419 1.00 84.62 100 ILE A O 1
ATOM 738 N N . GLY A 1 101 ? 9.788 -1.658 -15.021 1.00 83.88 101 GLY A N 1
ATOM 739 C CA . GLY A 1 101 ? 9.088 -2.401 -16.068 1.00 83.88 101 GLY A CA 1
ATOM 740 C C . GLY A 1 101 ? 10.060 -3.156 -16.975 1.00 83.88 101 GLY A C 1
ATOM 741 O O . GLY A 1 101 ? 11.129 -2.652 -17.304 1.00 83.88 101 GLY A O 1
ATOM 742 N N . PHE A 1 102 ? 9.685 -4.349 -17.418 1.00 82.19 102 PHE A N 1
ATOM 743 C CA . PHE A 1 102 ? 10.429 -5.166 -18.379 1.00 82.19 102 PHE A CA 1
ATOM 744 C C . PHE A 1 102 ? 9.451 -5.911 -19.302 1.00 82.19 102 PHE A C 1
ATOM 746 O O . PHE A 1 102 ? 8.243 -5.907 -19.082 1.00 82.19 102 PHE A O 1
ATOM 753 N N . ARG A 1 103 ? 9.934 -6.551 -20.374 1.00 79.44 103 ARG A N 1
ATOM 754 C CA . ARG A 1 103 ? 9.048 -7.155 -21.398 1.00 79.44 103 ARG A CA 1
ATOM 755 C C . ARG A 1 103 ? 8.036 -8.171 -20.857 1.00 79.44 103 ARG A C 1
ATOM 757 O O . ARG A 1 103 ? 6.942 -8.255 -21.403 1.00 79.44 103 ARG A O 1
ATOM 764 N N . SER A 1 104 ? 8.405 -8.943 -19.838 1.00 80.38 104 SER A N 1
ATOM 765 C CA . SER A 1 104 ? 7.537 -9.948 -19.216 1.00 80.38 104 SER A CA 1
ATOM 766 C C . SER A 1 104 ? 6.739 -9.420 -18.021 1.00 80.38 104 SER A C 1
ATOM 768 O O . SER A 1 104 ? 5.922 -10.159 -17.488 1.00 80.38 104 SER A O 1
ATOM 770 N N . GLY A 1 105 ? 6.914 -8.169 -17.578 1.00 85.38 105 GLY A N 1
ATOM 771 C CA . GLY A 1 105 ? 6.185 -7.679 -16.409 1.00 85.38 105 GLY A CA 1
ATOM 772 C C . GLY A 1 105 ? 6.779 -6.442 -15.748 1.00 85.38 105 GLY A C 1
ATOM 773 O O . GLY A 1 105 ? 7.320 -5.560 -16.412 1.00 85.38 105 GLY A O 1
ATOM 774 N N . PHE A 1 106 ? 6.626 -6.342 -14.432 1.00 87.88 106 PHE A N 1
ATOM 775 C CA . PHE A 1 106 ? 7.096 -5.194 -13.665 1.00 87.88 106 PHE A CA 1
ATOM 776 C C . PHE A 1 106 ? 7.483 -5.582 -12.239 1.00 87.88 106 PHE A C 1
ATOM 778 O O . PHE A 1 106 ? 7.068 -6.613 -11.716 1.00 87.88 106 PHE A O 1
ATOM 785 N N . ALA A 1 107 ? 8.277 -4.736 -11.597 1.00 89.12 107 ALA A N 1
ATOM 786 C CA . ALA A 1 107 ? 8.662 -4.859 -10.207 1.00 89.12 107 ALA A CA 1
ATOM 787 C C . ALA A 1 107 ? 8.565 -3.509 -9.491 1.00 89.12 107 ALA A C 1
ATOM 789 O O . ALA A 1 107 ? 8.892 -2.466 -10.052 1.00 89.12 107 ALA A O 1
ATOM 790 N N . LEU A 1 108 ? 8.118 -3.553 -8.248 1.00 90.62 108 LEU A N 1
ATOM 791 C CA . LEU A 1 108 ? 8.186 -2.499 -7.253 1.00 90.62 108 LEU A CA 1
ATOM 792 C C . LEU A 1 108 ? 9.335 -2.848 -6.316 1.00 90.62 108 LEU A C 1
ATOM 794 O O . LEU A 1 108 ? 9.459 -4.001 -5.903 1.00 90.62 108 LEU A O 1
ATOM 798 N N . ASP A 1 109 ? 10.171 -1.869 -6.017 1.00 90.69 109 ASP A N 1
ATOM 799 C CA . ASP A 1 109 ? 11.429 -2.080 -5.318 1.00 90.69 109 ASP A CA 1
ATOM 800 C C . ASP A 1 109 ? 11.670 -0.936 -4.325 1.00 90.69 109 ASP A C 1
ATOM 802 O O . ASP A 1 109 ? 11.595 0.243 -4.696 1.00 90.69 109 ASP A O 1
ATOM 806 N N . ASP A 1 110 ? 11.906 -1.311 -3.065 1.00 90.81 110 ASP A N 1
ATOM 807 C CA . ASP A 1 110 ? 12.065 -0.433 -1.899 1.00 90.81 110 ASP A CA 1
ATOM 808 C C . ASP A 1 110 ? 10.999 0.676 -1.805 1.00 90.81 110 ASP A C 1
ATOM 810 O O . ASP A 1 110 ? 11.292 1.867 -1.653 1.00 90.81 110 ASP A O 1
ATOM 814 N N . VAL A 1 111 ? 9.729 0.291 -1.953 1.00 89.44 111 VAL A N 1
ATOM 815 C CA . VAL A 1 111 ? 8.613 1.234 -1.883 1.00 89.44 111 VAL A CA 1
ATOM 816 C C . VAL A 1 111 ? 8.270 1.530 -0.428 1.00 89.44 111 VAL A C 1
ATOM 818 O O . VAL A 1 111 ? 7.843 0.659 0.328 1.00 89.44 111 VAL A O 1
ATOM 821 N N . ASN A 1 112 ? 8.407 2.791 -0.045 1.00 90.69 112 ASN A N 1
ATOM 822 C CA . ASN A 1 112 ? 7.964 3.324 1.229 1.00 90.69 112 ASN A CA 1
ATOM 823 C C . ASN A 1 112 ? 6.847 4.328 0.946 1.00 90.69 112 ASN A C 1
ATOM 825 O O . ASN A 1 112 ? 7.052 5.304 0.226 1.00 90.69 112 ASN A O 1
ATOM 829 N N . ALA A 1 113 ? 5.646 4.060 1.447 1.00 88.50 113 ALA A N 1
ATOM 830 C CA . ALA A 1 113 ? 4.459 4.831 1.097 1.00 88.50 113 ALA A CA 1
ATOM 831 C C . ALA A 1 113 ? 3.535 4.993 2.298 1.00 88.50 113 ALA A C 1
ATOM 833 O O . ALA A 1 113 ? 3.283 4.025 3.006 1.00 88.50 113 ALA A O 1
ATOM 834 N N . ALA A 1 114 ? 2.965 6.179 2.479 1.00 88.38 114 ALA A N 1
ATOM 835 C CA . ALA A 1 114 ? 1.830 6.396 3.371 1.00 88.38 114 ALA A CA 1
ATOM 836 C C . ALA A 1 114 ? 0.611 6.794 2.532 1.00 88.38 114 ALA A C 1
ATOM 838 O O . ALA A 1 114 ? 0.575 7.886 1.966 1.00 88.38 114 ALA A O 1
ATOM 839 N N . LEU A 1 115 ? -0.362 5.891 2.408 1.00 85.25 115 LEU A N 1
ATOM 840 C CA . LEU A 1 115 ? -1.523 6.041 1.530 1.00 85.25 115 LEU A CA 1
ATOM 841 C C . LEU A 1 115 ? -2.816 6.071 2.353 1.00 85.25 115 LEU A C 1
ATOM 843 O O . LEU A 1 115 ? -3.005 5.203 3.205 1.00 85.25 115 LEU A O 1
ATOM 847 N N . PRO A 1 116 ? -3.743 7.009 2.104 1.00 84.56 116 PRO A N 1
ATOM 848 C CA . PRO A 1 116 ? -5.037 6.993 2.771 1.00 84.56 116 PRO A CA 1
ATOM 849 C C . PRO A 1 116 ? -5.844 5.768 2.323 1.00 84.56 116 PRO A C 1
ATOM 851 O O . PRO A 1 116 ? -6.058 5.557 1.128 1.00 84.56 116 PRO A O 1
ATOM 854 N N . VAL A 1 117 ? -6.345 4.974 3.271 1.00 81.88 117 VAL A N 1
ATOM 855 C CA . VAL A 1 117 ? -7.099 3.742 2.959 1.00 81.88 117 VAL A CA 1
ATOM 856 C C . VAL A 1 117 ? -8.422 4.015 2.245 1.00 81.88 117 VAL A C 1
ATOM 858 O O . VAL A 1 117 ? -8.897 3.177 1.482 1.00 81.88 117 VAL A O 1
ATOM 861 N N . ALA A 1 118 ? -8.970 5.219 2.415 1.00 76.75 118 ALA A N 1
ATOM 862 C CA . ALA A 1 118 ? -10.151 5.683 1.697 1.00 76.75 118 ALA A CA 1
ATOM 863 C C . ALA A 1 118 ? -9.958 5.683 0.168 1.00 76.75 118 ALA A C 1
ATOM 865 O O . ALA A 1 118 ? -10.902 5.406 -0.567 1.00 76.75 118 ALA A O 1
ATOM 866 N N . ALA A 1 119 ? -8.731 5.911 -0.324 1.00 72.19 119 ALA A N 1
ATOM 867 C CA . ALA A 1 119 ? -8.429 5.846 -1.757 1.00 72.19 119 ALA A CA 1
ATOM 868 C C . ALA A 1 119 ? -8.521 4.417 -2.329 1.00 72.19 119 ALA A C 1
ATOM 870 O O . ALA A 1 119 ? -8.588 4.246 -3.542 1.00 72.19 119 ALA A O 1
ATOM 871 N N . MET A 1 120 ? -8.546 3.395 -1.466 1.00 69.00 120 MET A N 1
ATOM 872 C CA . MET A 1 120 ? -8.706 1.987 -1.841 1.00 69.00 120 MET A CA 1
ATOM 873 C C . MET A 1 120 ? -10.165 1.506 -1.751 1.00 69.00 120 MET A C 1
ATOM 875 O O . MET A 1 120 ? -10.415 0.310 -1.864 1.00 69.00 120 MET A O 1
ATOM 879 N N . GLY A 1 121 ? -11.128 2.408 -1.521 1.00 68.94 121 GLY A N 1
ATOM 880 C CA . GLY A 1 121 ? -12.548 2.057 -1.391 1.00 68.94 121 GLY A CA 1
ATOM 881 C C . GLY A 1 121 ? -12.963 1.592 0.008 1.00 68.94 121 GLY A C 1
ATOM 882 O O . GLY A 1 121 ? -14.090 1.141 0.196 1.00 68.94 121 GLY A O 1
ATOM 883 N N . VAL A 1 122 ? -12.084 1.723 1.007 1.00 71.19 122 VAL A N 1
ATOM 884 C CA . VAL A 1 122 ? -12.414 1.426 2.407 1.00 71.19 122 VAL A CA 1
ATOM 885 C C . VAL A 1 122 ? -13.250 2.583 2.981 1.00 71.19 122 VAL A C 1
ATOM 887 O O . VAL A 1 122 ? -12.814 3.730 2.895 1.00 71.19 122 VAL A O 1
ATOM 890 N N . PRO A 1 123 ? -14.416 2.334 3.612 1.00 69.56 123 PRO A N 1
ATOM 891 C CA . PRO A 1 123 ? -15.312 3.395 4.097 1.00 69.56 123 PRO A CA 1
ATOM 892 C C . PRO A 1 123 ? -14.809 4.117 5.361 1.00 69.56 123 PRO A C 1
ATOM 894 O O . PRO A 1 123 ? -15.513 4.957 5.916 1.00 69.56 123 PRO A O 1
ATOM 897 N N . PHE A 1 124 ? -13.606 3.791 5.833 1.00 76.62 124 PHE A N 1
ATOM 898 C CA . PHE A 1 124 ? -13.028 4.299 7.070 1.00 76.62 124 PHE A CA 1
ATOM 899 C C . PHE A 1 124 ? -11.846 5.223 6.793 1.00 76.62 124 PHE A C 1
ATOM 901 O O . PHE A 1 124 ? -11.088 5.025 5.843 1.00 76.62 124 PHE A O 1
ATOM 908 N N . ALA A 1 125 ? -11.655 6.209 7.668 1.00 83.00 125 ALA A N 1
ATOM 909 C CA . ALA A 1 125 ? -10.433 6.997 7.685 1.00 83.00 125 ALA A CA 1
ATOM 910 C C . ALA A 1 125 ? -9.274 6.160 8.247 1.00 83.00 125 ALA A C 1
ATOM 912 O O . ALA A 1 125 ? -9.433 5.434 9.227 1.00 83.00 125 ALA A O 1
ATOM 913 N N . GLY A 1 126 ? -8.105 6.274 7.627 1.00 85.06 126 GLY A N 1
ATOM 914 C CA . GLY A 1 126 ? -6.910 5.544 8.025 1.00 85.06 126 GLY A CA 1
ATOM 915 C C . GLY A 1 126 ? -5.781 5.717 7.028 1.00 85.06 126 GLY A C 1
ATOM 916 O O . GLY A 1 126 ? -5.999 6.136 5.888 1.00 85.06 126 GLY A O 1
ATOM 917 N N . THR A 1 127 ? -4.582 5.361 7.458 1.00 89.50 127 THR A N 1
ATOM 918 C CA . THR A 1 127 ? -3.369 5.373 6.648 1.00 89.50 127 THR A CA 1
ATOM 919 C C . THR A 1 127 ? -2.831 3.951 6.552 1.00 89.50 127 THR A C 1
ATOM 921 O O . THR A 1 127 ? -2.664 3.260 7.556 1.00 89.50 127 THR A O 1
ATOM 924 N N . LEU A 1 128 ? -2.584 3.487 5.331 1.00 90.06 128 LEU A N 1
ATOM 925 C CA . LEU A 1 128 ? -1.778 2.309 5.051 1.00 90.06 128 LEU A CA 1
ATOM 926 C C . LEU A 1 128 ? -0.334 2.771 4.877 1.00 90.06 128 LEU A C 1
ATOM 928 O O . LEU A 1 128 ? -0.020 3.509 3.944 1.00 90.06 128 LEU A O 1
ATOM 932 N N . THR A 1 129 ? 0.531 2.318 5.770 1.00 92.88 129 THR A N 1
ATOM 933 C CA . THR A 1 129 ? 1.966 2.564 5.713 1.00 92.88 129 THR A CA 1
ATOM 934 C C . THR A 1 129 ? 2.656 1.321 5.16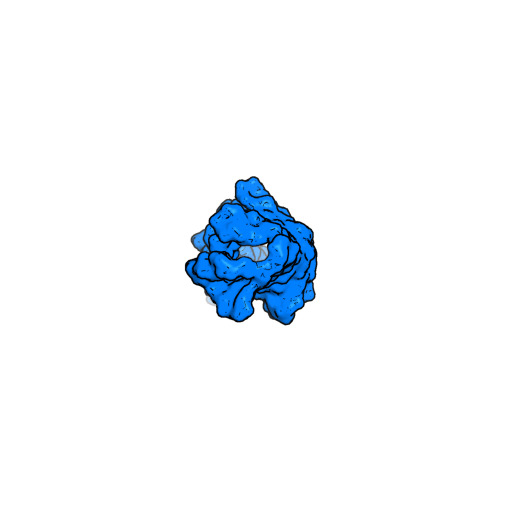9 1.00 92.88 129 THR A C 1
ATOM 936 O O . THR A 1 129 ? 2.509 0.231 5.717 1.00 92.88 129 THR A O 1
ATOM 939 N N . LEU A 1 130 ? 3.418 1.488 4.097 1.00 92.81 130 LEU A N 1
ATOM 940 C CA . LEU A 1 130 ? 4.283 0.486 3.492 1.00 92.81 130 LEU A CA 1
ATOM 941 C C . LEU A 1 130 ? 5.732 0.860 3.792 1.00 92.81 130 LEU A C 1
ATOM 943 O O . LEU A 1 130 ? 6.113 2.012 3.595 1.00 92.81 130 LEU A O 1
ATOM 947 N N . ASN A 1 131 ? 6.523 -0.108 4.247 1.00 94.31 131 ASN A N 1
ATOM 948 C CA . ASN A 1 131 ? 7.941 0.061 4.544 1.00 94.31 131 ASN A CA 1
ATOM 949 C C . ASN A 1 131 ? 8.750 -1.013 3.813 1.00 94.31 131 ASN A C 1
ATOM 951 O O . ASN A 1 131 ? 8.528 -2.209 4.040 1.00 94.31 131 ASN A O 1
ATOM 955 N N . GLY A 1 132 ? 9.677 -0.582 2.955 1.00 92.62 132 GLY A N 1
ATOM 956 C CA . GLY A 1 132 ? 10.520 -1.457 2.136 1.00 92.62 132 GLY A CA 1
ATOM 957 C C . GLY A 1 132 ? 9.707 -2.462 1.322 1.00 92.62 132 GLY A C 1
ATOM 958 O O . GLY A 1 132 ? 10.045 -3.640 1.287 1.00 92.62 132 GLY A O 1
ATOM 959 N N . PHE A 1 133 ? 8.573 -2.033 0.765 1.00 93.62 133 PHE A N 1
ATOM 960 C CA . PHE A 1 133 ? 7.678 -2.905 0.019 1.00 93.62 133 PHE A CA 1
ATOM 961 C C . PHE A 1 133 ? 8.279 -3.244 -1.341 1.00 93.62 133 PHE A C 1
ATOM 963 O O . PHE A 1 133 ? 8.621 -2.360 -2.130 1.00 93.62 133 PHE A O 1
ATOM 970 N N . GLU A 1 134 ? 8.341 -4.536 -1.632 1.00 92.88 134 GLU A N 1
ATOM 971 C CA . GLU A 1 134 ? 8.786 -5.056 -2.914 1.00 92.88 134 GLU A CA 1
ATOM 972 C C . GLU A 1 134 ? 7.724 -5.994 -3.473 1.00 92.88 134 GLU A C 1
ATOM 974 O O . GLU A 1 134 ? 7.121 -6.793 -2.753 1.00 92.88 134 GLU A O 1
ATOM 979 N N . ALA A 1 135 ? 7.508 -5.929 -4.779 1.00 93.31 135 ALA A N 1
ATOM 980 C CA . ALA A 1 135 ? 6.619 -6.842 -5.477 1.00 93.31 135 ALA A CA 1
ATOM 981 C C . ALA A 1 135 ? 7.130 -7.067 -6.889 1.00 93.31 135 ALA A C 1
ATOM 983 O O . ALA A 1 135 ? 7.565 -6.128 -7.542 1.00 93.31 135 ALA A O 1
ATOM 984 N N . ARG A 1 136 ? 7.039 -8.287 -7.400 1.00 93.25 136 ARG A N 1
ATOM 985 C CA . ARG A 1 136 ? 7.415 -8.622 -8.769 1.00 93.25 136 ARG A CA 1
ATOM 986 C C . ARG A 1 136 ? 6.287 -9.385 -9.425 1.00 93.25 136 ARG A C 1
ATOM 988 O O . ARG A 1 136 ? 5.811 -10.387 -8.894 1.00 93.25 136 ARG A O 1
ATOM 995 N N . PHE A 1 137 ? 5.902 -8.908 -10.596 1.00 90.88 137 PHE A N 1
ATOM 996 C CA . PHE A 1 137 ? 4.940 -9.550 -11.462 1.00 90.88 137 PHE A CA 1
ATOM 997 C C . PHE A 1 137 ? 5.618 -9.942 -12.771 1.00 90.88 137 PHE A C 1
ATOM 999 O O . PHE A 1 137 ? 6.231 -9.100 -13.426 1.00 90.88 137 PHE A O 1
ATOM 1006 N N . GLU A 1 138 ? 5.488 -11.205 -13.164 1.00 90.31 138 GLU A N 1
ATOM 1007 C CA . GLU A 1 138 ? 5.994 -11.745 -14.428 1.00 90.31 138 GLU A CA 1
ATOM 1008 C C . GLU A 1 138 ? 4.904 -12.567 -15.110 1.00 90.31 138 GLU A C 1
ATOM 1010 O O . GLU A 1 138 ? 4.178 -13.318 -14.461 1.00 90.31 138 GLU A O 1
ATOM 1015 N N . ASP A 1 139 ? 4.757 -12.392 -16.420 1.00 88.00 139 ASP A N 1
ATOM 1016 C CA . ASP A 1 139 ? 3.768 -13.061 -17.265 1.00 88.00 139 ASP A CA 1
ATOM 1017 C C . ASP A 1 139 ? 2.343 -12.999 -16.682 1.00 88.00 139 ASP A C 1
ATOM 1019 O O . ASP A 1 139 ? 1.560 -13.949 -16.758 1.00 88.00 139 ASP A O 1
ATOM 1023 N N . GLY A 1 140 ? 2.016 -11.856 -16.068 1.00 84.38 140 GLY A N 1
ATOM 1024 C CA . GLY A 1 140 ? 0.724 -11.594 -15.437 1.00 84.38 140 GLY A CA 1
ATOM 1025 C C . GLY A 1 140 ? 0.526 -12.222 -14.053 1.00 84.38 140 GLY A C 1
ATOM 1026 O O . GLY A 1 140 ? -0.607 -12.245 -13.584 1.00 84.38 140 GLY A O 1
ATOM 1027 N N . ARG A 1 141 ? 1.582 -12.722 -13.397 1.00 91.69 141 ARG A N 1
ATOM 1028 C CA . ARG A 1 141 ? 1.504 -13.406 -12.094 1.00 91.69 141 ARG A CA 1
ATOM 1029 C C . ARG A 1 141 ? 2.453 -12.796 -11.077 1.00 91.69 141 ARG A C 1
ATOM 1031 O O . ARG A 1 141 ? 3.559 -12.409 -11.433 1.00 91.69 141 ARG A O 1
ATOM 1038 N N . CYS A 1 142 ? 2.047 -12.762 -9.813 1.00 92.69 142 CYS A N 1
ATOM 1039 C CA . CYS A 1 142 ? 2.931 -12.402 -8.706 1.00 92.69 142 CYS A CA 1
ATOM 1040 C C . CYS A 1 142 ? 3.987 -13.501 -8.500 1.00 92.69 142 CYS A C 1
ATOM 1042 O O . CYS A 1 142 ? 3.641 -14.646 -8.211 1.00 92.69 142 CYS A O 1
ATOM 1044 N N . THR A 1 143 ? 5.270 -13.168 -8.642 1.00 94.56 143 THR A N 1
ATOM 1045 C CA . THR A 1 143 ? 6.387 -14.112 -8.449 1.00 94.56 143 THR A CA 1
ATOM 1046 C C . THR A 1 143 ? 7.187 -13.844 -7.182 1.00 94.56 143 THR A C 1
ATOM 1048 O O . THR A 1 143 ? 7.735 -14.779 -6.601 1.00 94.56 143 THR A O 1
ATOM 1051 N N . ALA A 1 144 ? 7.228 -12.596 -6.716 1.00 94.00 144 ALA A N 1
ATOM 1052 C CA . ALA A 1 144 ? 7.833 -12.237 -5.441 1.00 94.00 144 ALA A CA 1
ATOM 1053 C C . ALA A 1 144 ? 7.063 -11.092 -4.780 1.00 94.00 144 ALA A C 1
ATOM 1055 O O . ALA A 1 144 ? 6.581 -10.191 -5.462 1.00 94.00 144 ALA A O 1
ATOM 1056 N N . ALA A 1 145 ? 6.970 -11.118 -3.455 1.00 95.94 145 ALA A N 1
ATOM 1057 C CA . ALA A 1 145 ? 6.490 -9.996 -2.666 1.00 95.94 145 ALA A CA 1
ATOM 1058 C C . ALA A 1 145 ? 7.171 -10.014 -1.294 1.00 95.94 145 ALA A C 1
ATOM 1060 O O . ALA A 1 145 ? 7.341 -11.086 -0.708 1.00 95.94 145 ALA A O 1
ATOM 1061 N N . SER A 1 146 ? 7.606 -8.851 -0.819 1.00 95.62 146 SER A N 1
ATOM 1062 C CA . SER A 1 146 ? 8.340 -8.702 0.438 1.00 95.62 146 SER A CA 1
ATOM 1063 C C . SER A 1 146 ? 8.102 -7.314 1.056 1.00 95.62 146 SER A C 1
ATOM 1065 O O . SER A 1 146 ? 7.464 -6.447 0.454 1.00 95.62 146 SER A O 1
ATOM 1067 N N . GLY A 1 147 ? 8.572 -7.120 2.288 1.00 94.94 147 GLY A N 1
ATOM 1068 C CA . GLY A 1 147 ? 8.442 -5.864 3.027 1.00 94.94 147 GLY A CA 1
ATOM 1069 C C . GLY A 1 147 ? 7.437 -5.938 4.171 1.00 94.94 147 GLY A C 1
ATOM 1070 O O . GLY A 1 147 ? 7.051 -7.021 4.619 1.00 94.94 147 GLY A O 1
ATOM 1071 N N . GLN A 1 148 ? 7.037 -4.774 4.675 1.00 95.94 148 GLN A N 1
ATOM 1072 C CA . GLN A 1 148 ? 6.110 -4.653 5.800 1.00 95.94 148 GLN A CA 1
ATOM 1073 C C . GLN A 1 148 ? 5.017 -3.638 5.495 1.00 95.94 148 GLN A C 1
ATOM 1075 O O . GLN A 1 148 ? 5.284 -2.564 4.959 1.00 95.94 148 GLN A O 1
ATOM 1080 N N . ALA A 1 149 ? 3.796 -3.962 5.904 1.00 94.88 149 ALA A N 1
ATOM 1081 C CA . ALA A 1 149 ? 2.686 -3.031 5.897 1.00 94.88 149 ALA A CA 1
ATOM 1082 C C . ALA A 1 149 ? 2.057 -2.919 7.280 1.00 94.88 149 ALA A C 1
ATOM 1084 O O . ALA A 1 149 ? 1.958 -3.899 8.026 1.00 94.88 149 ALA A O 1
ATOM 1085 N N . SER A 1 150 ? 1.581 -1.724 7.595 1.00 94.25 150 SER A N 1
ATOM 1086 C CA . SER A 1 150 ? 0.794 -1.454 8.786 1.00 94.25 150 SER A CA 1
ATOM 1087 C C . SER A 1 150 ? -0.336 -0.484 8.481 1.00 94.25 150 SER A C 1
ATOM 1089 O O . SER A 1 150 ? -0.237 0.345 7.579 1.00 94.25 150 SER A O 1
ATOM 1091 N N . THR A 1 151 ? -1.429 -0.571 9.231 1.00 92.06 151 THR A N 1
ATOM 1092 C CA . THR A 1 151 ? -2.495 0.427 9.164 1.00 92.06 151 THR A CA 1
ATOM 1093 C C . THR A 1 151 ? -3.103 0.708 10.529 1.00 92.06 151 THR A C 1
ATOM 1095 O O . THR A 1 151 ? -3.179 -0.164 11.400 1.00 92.06 151 THR A O 1
ATOM 1098 N N . ASP A 1 152 ? -3.537 1.952 10.695 1.00 88.81 152 ASP A N 1
ATOM 1099 C CA . ASP A 1 152 ? -4.212 2.495 11.870 1.00 88.81 152 ASP A CA 1
ATOM 1100 C C . ASP A 1 152 ? -5.729 2.656 11.665 1.00 88.81 152 ASP A C 1
ATOM 1102 O O . ASP A 1 152 ? -6.402 3.237 12.516 1.00 88.81 152 ASP A O 1
ATOM 1106 N N . VAL A 1 153 ? -6.286 2.119 10.570 1.00 86.94 153 VAL A N 1
ATOM 1107 C CA . VAL A 1 153 ? -7.704 2.288 10.203 1.00 86.94 153 VAL A CA 1
ATOM 1108 C C . VAL A 1 153 ? -8.668 1.930 11.339 1.00 86.94 153 VAL A C 1
ATOM 1110 O O . VAL A 1 153 ? -9.623 2.658 11.595 1.00 86.94 153 VAL A O 1
ATOM 1113 N N . LEU A 1 154 ? -8.399 0.853 12.084 1.00 84.25 154 LEU A N 1
ATOM 1114 C CA . LEU A 1 154 ? -9.234 0.453 13.222 1.00 84.25 154 LEU A CA 1
ATOM 1115 C C . LEU A 1 154 ? -8.982 1.302 14.464 1.00 84.25 154 LEU A C 1
ATOM 1117 O O . LEU A 1 154 ? -9.916 1.581 15.207 1.00 84.25 154 LEU A O 1
ATOM 1121 N N . SER A 1 155 ? -7.750 1.762 14.668 1.00 81.44 155 SER A N 1
ATOM 1122 C CA . SER A 1 155 ? -7.407 2.686 15.751 1.00 81.44 155 SER A CA 1
ATOM 1123 C C . SER A 1 155 ? -8.109 4.035 15.600 1.00 81.44 155 SER A C 1
ATOM 1125 O O . SER A 1 155 ? -8.517 4.623 16.597 1.00 81.44 155 SER A O 1
ATOM 1127 N N . LEU A 1 156 ? -8.297 4.519 14.371 1.00 77.31 156 LEU A N 1
ATOM 1128 C CA . LEU A 1 156 ? -9.053 5.746 14.103 1.00 77.31 156 LEU A CA 1
ATOM 1129 C C . LEU A 1 156 ? -10.564 5.507 14.150 1.00 77.31 156 LEU A C 1
ATOM 1131 O O . LEU A 1 156 ? -11.296 6.288 14.763 1.00 77.31 156 LEU A O 1
ATOM 1135 N N . ALA A 1 157 ? -11.032 4.392 13.584 1.00 76.69 157 ALA A N 1
ATOM 1136 C CA . ALA A 1 157 ? -12.438 4.011 13.667 1.00 76.69 157 ALA A CA 1
ATOM 1137 C C . ALA A 1 157 ? -12.888 3.738 15.118 1.00 76.69 157 ALA A C 1
ATOM 1139 O O . ALA A 1 157 ? -14.064 3.916 15.435 1.00 76.69 157 ALA A O 1
ATOM 1140 N N . ALA A 1 158 ? -11.962 3.396 16.021 1.00 75.69 158 ALA A N 1
ATOM 1141 C CA . ALA A 1 158 ? -12.218 3.249 17.450 1.00 75.69 158 ALA A CA 1
ATOM 1142 C C . ALA A 1 158 ? -12.828 4.503 18.083 1.00 75.69 158 ALA A C 1
ATOM 1144 O O . ALA A 1 158 ? -13.825 4.419 18.798 1.00 75.69 158 ALA A O 1
ATOM 1145 N N . GLY A 1 159 ? -12.272 5.678 17.777 1.00 69.06 159 GLY A N 1
ATOM 1146 C CA . GLY A 1 159 ? -12.753 6.945 18.331 1.00 69.06 159 GLY A CA 1
ATOM 1147 C C . GLY A 1 159 ? -14.118 7.375 17.788 1.00 69.06 159 GLY A C 1
ATOM 1148 O O . GLY A 1 159 ? -14.875 8.031 18.497 1.00 69.06 159 GLY A O 1
ATOM 1149 N N . GLN A 1 160 ? -14.443 7.000 16.548 1.00 70.25 160 GLN A N 1
ATOM 1150 C CA . GLN A 1 160 ? -15.670 7.433 15.870 1.00 70.25 160 GLN A CA 1
ATOM 1151 C C . GLN A 1 160 ? -16.840 6.455 16.043 1.00 70.25 160 GLN A C 1
ATOM 1153 O O . GLN A 1 160 ? -17.987 6.887 16.148 1.00 70.25 160 GLN A O 1
ATOM 1158 N N . TYR A 1 161 ? -16.554 5.153 16.080 1.00 71.94 161 TYR A N 1
ATOM 1159 C CA . TYR A 1 161 ? -17.556 4.084 16.080 1.00 71.94 161 TYR A CA 1
ATOM 1160 C C . TYR A 1 161 ? -17.486 3.184 17.320 1.00 71.94 161 TYR A C 1
ATOM 1162 O O . TYR A 1 161 ? -18.231 2.214 17.401 1.00 71.94 161 TYR A O 1
ATOM 1170 N N . GLY A 1 162 ? -16.599 3.474 18.280 1.00 73.62 162 GLY A N 1
ATOM 1171 C CA . GLY A 1 162 ? -16.417 2.648 19.480 1.00 73.62 162 GLY A CA 1
ATOM 1172 C C . GLY A 1 162 ? -15.757 1.296 19.201 1.00 73.62 162 GLY A C 1
ATOM 1173 O O . GLY A 1 162 ? -15.873 0.376 20.005 1.00 73.62 162 GLY A O 1
ATOM 1174 N N . LEU A 1 163 ? -15.093 1.156 18.051 1.00 78.56 163 LEU A N 1
ATOM 1175 C CA . LEU A 1 163 ? -14.348 -0.049 17.699 1.00 78.56 163 LEU A CA 1
ATOM 1176 C C . LEU A 1 163 ? -13.104 -0.228 18.593 1.00 78.56 163 LEU A C 1
ATOM 1178 O O . LEU A 1 163 ? -12.597 0.729 19.174 1.00 78.56 163 LEU A O 1
ATOM 1182 N N . PRO A 1 164 ? -12.580 -1.452 18.725 1.00 77.38 164 PRO A N 1
ATOM 1183 C CA . PRO A 1 164 ? -11.340 -1.694 19.447 1.00 77.38 164 PRO A CA 1
ATOM 1184 C C . PRO A 1 164 ? -10.156 -1.096 18.675 1.00 77.38 164 PRO A C 1
ATOM 1186 O O . PRO A 1 164 ? -9.991 -1.331 17.477 1.00 77.38 164 PRO A O 1
ATOM 1189 N N . ALA A 1 165 ? -9.307 -0.338 19.373 1.00 84.06 165 ALA A N 1
ATOM 1190 C CA . ALA A 1 165 ? -8.098 0.237 18.793 1.00 84.06 165 ALA A CA 1
ATOM 1191 C C . ALA A 1 165 ? -7.042 -0.857 18.573 1.00 84.06 165 ALA A C 1
ATOM 1193 O O . ALA A 1 165 ? -6.250 -1.177 19.463 1.00 84.06 165 ALA A O 1
ATOM 1194 N N . VAL A 1 166 ? -7.070 -1.459 17.386 1.00 87.06 166 VAL A N 1
ATOM 1195 C CA . VAL A 1 166 ? -6.184 -2.553 16.985 1.00 87.06 166 VAL A CA 1
ATOM 1196 C C . VAL A 1 166 ? -5.294 -2.081 15.843 1.00 87.06 166 VAL A C 1
ATOM 1198 O O . VAL A 1 166 ? -5.777 -1.743 14.765 1.00 87.06 166 VAL A O 1
ATOM 1201 N N . ALA A 1 167 ? -3.979 -2.095 16.061 1.00 88.31 167 ALA A N 1
ATOM 1202 C CA . ALA A 1 167 ? -3.024 -1.911 14.977 1.00 88.31 167 ALA A CA 1
ATOM 1203 C C . ALA A 1 167 ? -2.984 -3.181 14.119 1.00 88.31 167 ALA A C 1
ATOM 1205 O O . ALA A 1 167 ? -2.803 -4.281 14.646 1.00 88.31 167 ALA A O 1
ATOM 1206 N N . LEU A 1 168 ? -3.148 -3.024 12.808 1.00 92.81 168 LEU A N 1
ATOM 1207 C CA . LEU A 1 168 ? -3.056 -4.127 11.859 1.00 92.81 168 LEU A CA 1
ATOM 1208 C C . LEU A 1 168 ? -1.687 -4.095 11.198 1.00 92.81 168 LEU A C 1
ATOM 1210 O O . LEU A 1 168 ? -1.285 -3.062 10.660 1.00 92.81 168 LEU A O 1
ATOM 1214 N N . THR A 1 169 ? -0.982 -5.220 11.209 1.00 95.56 169 THR A N 1
ATOM 1215 C CA . THR A 1 169 ? 0.322 -5.353 10.554 1.00 95.56 169 THR A CA 1
ATOM 1216 C C . THR A 1 169 ? 0.400 -6.649 9.768 1.00 95.56 169 THR A C 1
ATOM 1218 O O . THR A 1 169 ? -0.328 -7.609 10.034 1.00 95.56 169 THR A O 1
ATOM 1221 N N . GLY A 1 170 ? 1.269 -6.673 8.765 1.00 96.50 170 GLY A N 1
ATOM 1222 C CA . GLY A 1 170 ? 1.460 -7.855 7.946 1.00 96.50 170 GLY A CA 1
ATOM 1223 C C . GLY A 1 170 ? 2.566 -7.715 6.919 1.00 96.50 170 GLY A C 1
ATOM 1224 O O . GLY A 1 170 ? 3.156 -6.648 6.741 1.00 96.50 170 GLY A O 1
ATOM 1225 N N . THR A 1 171 ? 2.845 -8.823 6.245 1.00 96.50 171 THR A N 1
ATOM 1226 C CA . THR A 1 171 ? 3.848 -8.907 5.185 1.00 96.50 171 THR A CA 1
ATOM 1227 C C . THR A 1 171 ? 3.180 -9.372 3.893 1.00 96.50 171 THR A C 1
ATOM 1229 O O . THR A 1 171 ? 2.389 -10.320 3.921 1.00 96.50 171 THR A O 1
ATOM 1232 N N . PRO A 1 172 ? 3.449 -8.714 2.753 1.00 95.69 172 PRO A N 1
ATOM 1233 C CA . PRO A 1 172 ? 2.880 -9.128 1.483 1.00 95.69 172 PRO A CA 1
ATOM 1234 C C . PRO A 1 172 ? 3.440 -10.483 1.055 1.00 95.69 172 PRO A C 1
ATOM 1236 O O . PRO A 1 172 ? 4.582 -10.833 1.353 1.00 95.69 172 PRO A O 1
ATOM 1239 N N . ARG A 1 173 ? 2.632 -11.239 0.318 1.00 96.31 173 ARG A N 1
ATOM 1240 C CA . ARG A 1 173 ? 3.011 -12.521 -0.275 1.00 96.31 173 ARG A CA 1
ATOM 1241 C C . ARG A 1 173 ? 2.316 -12.715 -1.615 1.00 96.31 173 ARG A C 1
ATOM 1243 O O . ARG A 1 173 ? 1.248 -12.159 -1.854 1.00 96.31 173 ARG A O 1
ATOM 1250 N N . CYS A 1 174 ? 2.898 -13.536 -2.477 1.00 95.81 174 CYS A N 1
ATOM 1251 C CA . CYS A 1 174 ? 2.223 -13.973 -3.693 1.00 95.81 174 CYS A CA 1
ATOM 1252 C C . CYS A 1 174 ? 1.362 -15.205 -3.405 1.00 95.81 174 CYS A C 1
ATOM 1254 O O . CYS A 1 174 ? 1.842 -16.184 -2.832 1.00 95.81 174 CYS A O 1
ATOM 1256 N N . GLU A 1 175 ? 0.107 -15.175 -3.843 1.00 94.62 175 GLU A N 1
ATOM 1257 C CA . GLU A 1 175 ? -0.783 -16.334 -3.860 1.00 94.62 175 GLU A CA 1
ATOM 1258 C C . GLU A 1 175 ? -1.241 -16.579 -5.297 1.00 94.62 175 GLU A C 1
ATOM 1260 O O . GLU A 1 175 ? -2.163 -15.939 -5.793 1.00 94.62 175 GLU A O 1
ATOM 1265 N N . GLY A 1 176 ? -0.578 -17.506 -5.991 1.00 89.06 176 GLY A N 1
ATOM 1266 C CA . GLY A 1 176 ? -0.871 -17.774 -7.396 1.00 89.06 176 GLY A CA 1
ATOM 1267 C C . GLY A 1 176 ? -0.483 -16.597 -8.290 1.00 89.06 176 GLY A C 1
ATOM 1268 O O . GLY A 1 176 ? 0.694 -16.279 -8.425 1.00 89.06 176 GLY A O 1
ATOM 1269 N N . ASP A 1 177 ? -1.46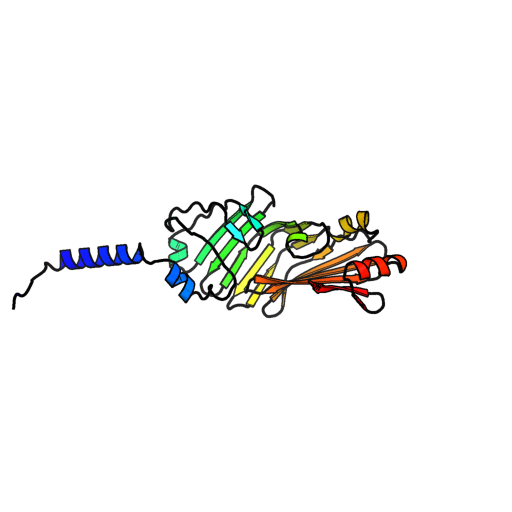3 -15.980 -8.940 1.00 89.31 177 ASP A N 1
ATOM 1270 C CA . ASP A 1 177 ? -1.283 -14.839 -9.840 1.00 89.31 177 ASP A CA 1
ATOM 1271 C C . ASP A 1 177 ? -1.480 -13.475 -9.160 1.00 89.31 177 ASP A C 1
ATOM 1273 O O . ASP A 1 177 ? -1.139 -12.446 -9.748 1.00 89.31 177 ASP A O 1
ATOM 1277 N N . VAL A 1 178 ? -1.954 -13.455 -7.912 1.00 93.06 178 VAL A N 1
ATOM 1278 C CA . VAL A 1 178 ? -2.244 -12.228 -7.166 1.00 93.06 178 VAL A CA 1
ATOM 1279 C C . VAL A 1 178 ? -1.232 -11.968 -6.058 1.00 93.06 178 VAL A C 1
ATOM 1281 O O . VAL A 1 178 ? -0.727 -12.880 -5.400 1.00 93.06 178 VAL A O 1
ATOM 1284 N N . LEU A 1 179 ? -0.960 -10.688 -5.824 1.00 94.62 179 LEU A N 1
ATOM 1285 C CA . LEU A 1 179 ? -0.310 -10.234 -4.606 1.00 94.62 179 LEU A CA 1
ATOM 1286 C C . LEU A 1 179 ? -1.370 -10.107 -3.521 1.00 94.62 179 LEU A C 1
ATOM 1288 O O . LEU A 1 179 ? -2.401 -9.468 -3.726 1.00 94.62 179 LEU A O 1
ATOM 1292 N N . VAL A 1 180 ? -1.100 -10.697 -2.367 1.00 95.62 180 VAL A N 1
ATOM 1293 C CA . VAL A 1 180 ? -1.946 -10.605 -1.184 1.00 95.62 180 VAL A CA 1
ATOM 1294 C C . VAL A 1 180 ? -1.170 -9.879 -0.105 1.00 95.62 180 VAL A C 1
ATOM 1296 O O . VAL A 1 180 ? -0.035 -10.237 0.210 1.00 95.62 180 VAL A O 1
ATOM 1299 N N . LEU A 1 181 ? -1.795 -8.858 0.464 1.00 95.62 181 LEU A N 1
ATOM 1300 C CA . LEU A 1 181 ? -1.330 -8.148 1.636 1.00 95.62 181 LEU A CA 1
ATOM 1301 C C . LEU A 1 181 ? -2.292 -8.442 2.801 1.00 95.62 181 LEU A C 1
ATOM 1303 O O . LEU A 1 181 ? -3.325 -7.786 2.929 1.00 95.62 181 LEU A O 1
ATOM 1307 N N . PRO A 1 182 ? -1.970 -9.454 3.615 1.00 96.19 182 PRO A N 1
ATOM 1308 C CA . PRO A 1 182 ? -2.745 -9.874 4.768 1.00 96.19 182 PRO A CA 1
ATOM 1309 C C . PRO A 1 182 ? -2.270 -9.090 5.988 1.00 96.19 182 PRO A C 1
ATOM 1311 O O . PRO A 1 182 ? -1.148 -9.285 6.455 1.00 96.19 182 PRO A O 1
ATOM 1314 N N . LEU A 1 183 ? -3.107 -8.209 6.519 1.00 95.25 183 LEU A N 1
ATOM 1315 C CA . LEU A 1 183 ? -2.851 -7.521 7.776 1.00 95.25 183 LEU A CA 1
ATOM 1316 C C . LEU A 1 183 ? -3.744 -8.104 8.862 1.00 95.25 183 LEU A C 1
ATOM 1318 O O . LEU A 1 183 ? -4.926 -8.350 8.643 1.00 95.25 183 LEU A O 1
ATOM 1322 N N . SER A 1 184 ? -3.199 -8.302 10.053 1.00 95.00 184 SER A N 1
ATOM 1323 C CA . SER A 1 184 ? -3.971 -8.796 11.190 1.00 95.00 184 SER A CA 1
ATOM 1324 C C . SER A 1 184 ? -3.529 -8.128 12.479 1.00 95.00 184 SER A C 1
ATOM 1326 O O . SER A 1 184 ? -2.425 -7.589 12.575 1.00 95.00 184 SER A O 1
ATOM 1328 N N . GLY A 1 185 ? -4.412 -8.139 13.464 1.00 93.25 185 GLY A N 1
ATOM 1329 C CA . GLY A 1 185 ? -4.131 -7.618 14.785 1.00 93.25 185 GLY A CA 1
ATOM 1330 C C . GLY A 1 185 ? -5.171 -8.088 15.787 1.00 93.25 185 GLY A C 1
ATOM 1331 O O . GLY A 1 185 ? -6.284 -8.483 15.436 1.00 93.25 185 GLY A O 1
ATOM 1332 N N . SER A 1 186 ? -4.803 -8.033 17.058 1.00 91.31 186 SER A N 1
ATOM 1333 C CA . SER A 1 186 ? -5.698 -8.345 18.167 1.00 91.31 186 SER A CA 1
ATOM 1334 C C . SER A 1 186 ? -5.454 -7.381 19.315 1.00 91.31 186 SER A C 1
ATOM 1336 O O . SER A 1 186 ? -4.303 -7.080 19.633 1.00 91.31 186 SER A O 1
ATOM 1338 N N . GLY A 1 187 ? -6.520 -6.927 19.960 1.00 86.00 187 GLY A N 1
ATOM 1339 C CA . GLY A 1 187 ? -6.448 -5.985 21.071 1.00 86.00 187 GLY A CA 1
ATOM 1340 C C . GLY A 1 187 ? -7.813 -5.793 21.718 1.00 86.00 187 GLY A C 1
ATOM 1341 O O . GLY A 1 187 ? -8.838 -5.965 21.066 1.00 86.00 187 GLY A O 1
ATOM 1342 N N . ALA A 1 188 ? -7.824 -5.476 23.015 1.00 80.81 188 ALA A N 1
ATOM 1343 C CA . ALA A 1 188 ? -9.049 -5.228 23.786 1.00 80.81 188 ALA A CA 1
ATOM 1344 C C . ALA A 1 188 ? -10.129 -6.333 23.657 1.00 80.81 188 ALA A C 1
ATOM 1346 O O . ALA A 1 188 ? -11.316 -6.042 23.661 1.00 80.81 188 ALA A O 1
ATOM 1347 N N . GLY A 1 189 ? -9.718 -7.603 23.530 1.00 83.12 189 GLY A N 1
ATOM 1348 C CA . GLY A 1 189 ? -10.632 -8.752 23.409 1.00 83.12 189 GLY A CA 1
ATOM 1349 C C . GLY A 1 189 ? -11.143 -9.039 21.992 1.00 83.12 189 GLY A C 1
ATOM 1350 O O . GLY A 1 189 ? -11.724 -10.099 21.770 1.00 83.12 189 GLY A O 1
ATOM 1351 N N . ALA A 1 190 ? -10.851 -8.168 21.028 1.00 87.88 190 ALA A N 1
ATOM 1352 C CA . ALA A 1 190 ? -11.244 -8.327 19.637 1.00 87.88 190 ALA A CA 1
ATOM 1353 C C . ALA A 1 190 ? -10.065 -8.714 18.739 1.00 87.88 190 ALA A C 1
ATOM 1355 O O . ALA A 1 190 ? -8.896 -8.441 19.040 1.00 87.88 190 ALA A O 1
ATOM 1356 N N . GLN A 1 191 ? -10.383 -9.335 17.609 1.00 91.56 191 GLN A N 1
ATOM 1357 C CA . GLN A 1 191 ? -9.440 -9.628 16.537 1.00 91.56 191 GLN A CA 1
ATOM 1358 C C . GLN A 1 191 ? -9.940 -9.008 15.242 1.00 91.56 191 GLN A C 1
ATOM 1360 O O . GLN A 1 191 ? -11.143 -8.904 14.993 1.00 91.56 191 GLN A O 1
ATOM 1365 N N . ALA A 1 192 ? -8.994 -8.609 14.410 1.00 91.56 192 ALA A N 1
ATOM 1366 C CA . ALA A 1 192 ? -9.288 -8.049 13.117 1.00 91.56 192 ALA A CA 1
ATOM 1367 C C . ALA A 1 192 ? -8.275 -8.518 12.080 1.00 91.56 192 ALA A C 1
ATOM 1369 O O . ALA A 1 192 ? -7.082 -8.643 12.366 1.00 91.56 192 ALA A O 1
ATOM 1370 N N . ALA A 1 193 ? -8.763 -8.755 10.868 1.00 93.38 193 ALA A N 1
ATOM 1371 C CA . ALA A 1 193 ? -7.936 -9.077 9.720 1.00 93.38 193 ALA A CA 1
ATOM 1372 C C . ALA A 1 193 ? -8.429 -8.326 8.484 1.00 93.38 193 ALA A C 1
ATOM 1374 O O . ALA A 1 193 ? -9.625 -8.313 8.191 1.00 93.38 193 ALA A O 1
ATOM 1375 N N . LEU A 1 194 ? -7.495 -7.701 7.779 1.00 91.56 194 LEU A N 1
ATOM 1376 C CA . LEU A 1 194 ? -7.688 -6.978 6.535 1.00 91.56 194 LEU A CA 1
ATOM 1377 C C . LEU A 1 194 ? -6.843 -7.660 5.463 1.00 91.56 194 LEU A C 1
ATOM 1379 O O . LEU A 1 194 ? -5.620 -7.608 5.517 1.00 91.56 194 LEU A O 1
ATOM 1383 N N . ASP A 1 195 ? -7.488 -8.263 4.479 1.00 93.50 195 ASP A N 1
ATOM 1384 C CA . ASP A 1 195 ? -6.821 -8.844 3.321 1.00 93.50 195 ASP A CA 1
ATOM 1385 C C . ASP A 1 195 ? -7.009 -7.921 2.124 1.00 93.50 195 ASP A C 1
ATOM 1387 O O . ASP A 1 195 ? -8.139 -7.654 1.718 1.00 93.50 195 ASP A O 1
ATOM 1391 N N . ILE A 1 196 ? -5.908 -7.452 1.544 1.00 91.56 196 ILE A N 1
ATOM 1392 C CA . ILE A 1 196 ? -5.906 -6.690 0.293 1.00 91.56 196 ILE A CA 1
ATOM 1393 C C . ILE A 1 196 ? -5.303 -7.577 -0.790 1.00 91.56 196 ILE A C 1
ATOM 1395 O O . ILE A 1 196 ? -4.249 -8.178 -0.598 1.00 91.56 196 ILE A O 1
ATOM 1399 N N . ARG A 1 197 ? -5.957 -7.664 -1.943 1.00 92.00 197 ARG A N 1
ATOM 1400 C CA . ARG A 1 197 ? -5.504 -8.434 -3.101 1.00 92.00 197 ARG A CA 1
ATOM 1401 C C . ARG A 1 197 ? -5.323 -7.510 -4.290 1.00 92.00 197 ARG A C 1
ATOM 1403 O O . ARG A 1 197 ? -6.224 -6.741 -4.615 1.00 92.00 197 ARG A O 1
ATOM 1410 N N . LEU A 1 198 ? -4.188 -7.632 -4.965 1.00 88.62 198 LEU A N 1
ATOM 1411 C CA . LEU A 1 198 ? -3.858 -6.879 -6.168 1.00 88.62 198 LEU A CA 1
ATOM 1412 C C . LEU A 1 198 ? -3.455 -7.842 -7.284 1.00 88.62 198 LEU A C 1
ATOM 1414 O O . LEU A 1 198 ? -2.536 -8.648 -7.126 1.00 88.62 198 LEU A O 1
ATOM 1418 N N . SER A 1 199 ? -4.131 -7.746 -8.425 1.00 86.94 199 SER A N 1
ATOM 1419 C CA . SER A 1 199 ? -3.737 -8.484 -9.627 1.00 86.94 199 SER A CA 1
ATOM 1420 C C . SER A 1 199 ? -2.673 -7.730 -10.426 1.00 86.94 199 SER A C 1
ATOM 1422 O O . SER A 1 199 ? -2.561 -6.505 -10.347 1.00 86.94 199 SER A O 1
ATOM 1424 N N . ALA A 1 200 ? -1.957 -8.445 -11.297 1.00 82.12 200 ALA A N 1
ATOM 1425 C CA . ALA A 1 200 ? -1.043 -7.832 -12.264 1.00 82.12 200 ALA A CA 1
ATOM 1426 C C . ALA A 1 200 ? -1.739 -6.839 -13.220 1.00 82.12 200 ALA A C 1
ATOM 1428 O O . ALA A 1 200 ? -1.081 -5.994 -13.822 1.00 82.12 200 ALA A O 1
ATOM 1429 N N . ALA A 1 201 ? -3.066 -6.936 -13.376 1.00 77.19 201 ALA A N 1
ATOM 1430 C CA . ALA A 1 201 ? -3.862 -6.016 -14.186 1.00 77.19 201 ALA A CA 1
ATOM 1431 C C . ALA A 1 201 ? -4.204 -4.704 -13.454 1.00 77.19 201 ALA A C 1
ATOM 1433 O O . ALA A 1 201 ? -4.821 -3.829 -14.057 1.00 77.19 201 ALA A O 1
ATOM 1434 N N . GLY A 1 202 ? -3.824 -4.564 -12.178 1.00 73.12 202 GLY A N 1
ATOM 1435 C CA . GLY A 1 202 ? -4.113 -3.385 -11.361 1.00 73.12 202 GLY A CA 1
ATOM 1436 C C . GLY A 1 202 ? -5.498 -3.399 -10.712 1.00 73.12 202 GLY A C 1
ATOM 1437 O O . GLY A 1 202 ? -5.906 -2.397 -10.133 1.00 73.12 202 GLY A O 1
ATOM 1438 N N . THR A 1 203 ? -6.230 -4.515 -10.783 1.00 80.88 203 THR A N 1
ATOM 1439 C CA . THR A 1 203 ? -7.501 -4.651 -10.060 1.00 80.88 203 THR A CA 1
ATOM 1440 C C . THR A 1 203 ? -7.213 -4.945 -8.593 1.00 80.88 203 THR A C 1
ATOM 1442 O O . THR A 1 203 ? -6.640 -5.994 -8.275 1.00 80.88 203 THR A O 1
ATOM 1445 N N . ALA A 1 204 ? -7.612 -4.029 -7.716 1.00 82.06 204 ALA A N 1
ATOM 1446 C CA . ALA A 1 204 ? -7.573 -4.218 -6.276 1.00 82.06 204 ALA A CA 1
ATOM 1447 C C . ALA A 1 204 ? -8.926 -4.738 -5.774 1.00 82.06 204 ALA A C 1
ATOM 1449 O O . ALA A 1 204 ? -9.972 -4.356 -6.289 1.00 82.06 204 ALA A O 1
ATOM 1450 N N . SER A 1 205 ? -8.888 -5.614 -4.779 1.00 87.44 205 SER A N 1
ATOM 1451 C CA . SER A 1 205 ? -10.053 -6.046 -4.003 1.00 87.44 205 SER A CA 1
ATOM 1452 C C . SER A 1 205 ? -9.612 -6.283 -2.569 1.00 87.44 205 SER A C 1
ATOM 1454 O O . SER A 1 205 ? -8.422 -6.500 -2.319 1.00 87.44 205 SER A O 1
ATOM 1456 N N . GLY A 1 206 ? -10.533 -6.271 -1.623 1.00 90.69 206 GLY A N 1
ATOM 1457 C CA . GLY A 1 206 ? -10.187 -6.569 -0.249 1.00 90.69 206 GLY A CA 1
ATOM 1458 C C . GLY A 1 206 ? -11.350 -7.036 0.598 1.00 90.69 206 GLY A C 1
ATOM 1459 O O . GLY A 1 206 ? -12.521 -6.969 0.224 1.00 90.69 206 GLY A O 1
ATOM 1460 N N . SER A 1 207 ? -10.996 -7.548 1.768 1.00 91.75 207 SER A N 1
ATOM 1461 C CA . SER A 1 207 ? -11.958 -7.921 2.790 1.00 91.75 207 SER A CA 1
ATOM 1462 C C . SER A 1 207 ? -11.450 -7.527 4.164 1.00 91.75 207 SER A C 1
ATOM 1464 O O . SER A 1 207 ? -10.323 -7.858 4.527 1.00 91.75 207 SER A O 1
ATOM 1466 N N . LEU A 1 208 ? -12.296 -6.863 4.940 1.00 90.50 208 LEU A N 1
ATOM 1467 C CA . LEU A 1 208 ? -12.077 -6.582 6.351 1.00 90.50 208 LEU A CA 1
ATOM 1468 C C . LEU A 1 208 ? -12.965 -7.510 7.175 1.00 90.50 208 LEU A C 1
ATOM 1470 O O . LEU A 1 208 ? -14.168 -7.595 6.938 1.00 90.50 208 LEU A O 1
ATOM 1474 N N . SER A 1 209 ? -12.378 -8.193 8.147 1.00 91.94 209 SER A N 1
ATOM 1475 C CA . SER A 1 209 ? -13.069 -9.076 9.078 1.00 91.94 209 SER A CA 1
ATOM 1476 C C . SER A 1 209 ? -12.782 -8.674 10.517 1.00 91.94 209 SER A C 1
ATOM 1478 O O . SER A 1 209 ? -11.647 -8.348 10.861 1.00 91.94 209 SER A O 1
ATOM 1480 N N . LEU A 1 210 ? -13.824 -8.684 11.343 1.00 90.88 210 LEU A N 1
ATOM 1481 C CA . LEU A 1 210 ? -13.784 -8.339 12.759 1.00 90.88 210 LEU A CA 1
ATOM 1482 C C . LEU A 1 210 ? -14.460 -9.452 13.558 1.00 90.88 210 LEU A C 1
ATOM 1484 O O . LEU A 1 210 ? -15.544 -9.910 13.191 1.00 90.88 210 LEU A O 1
ATOM 1488 N N . SER A 1 211 ? -13.847 -9.870 14.657 1.00 91.25 211 SER A N 1
ATOM 1489 C CA . SER A 1 211 ? -14.383 -10.886 15.563 1.00 91.25 211 SER A CA 1
ATOM 1490 C C . SER A 1 211 ? -14.114 -10.510 17.020 1.00 91.25 211 SER A C 1
ATOM 1492 O O . SER A 1 211 ? -13.251 -9.683 17.318 1.00 91.25 211 SER A O 1
ATOM 1494 N N . GLY A 1 212 ? -14.881 -11.093 17.945 1.00 88.00 212 GLY A N 1
ATOM 1495 C CA . GLY A 1 212 ? -14.765 -10.773 19.375 1.00 88.00 212 GLY A CA 1
ATOM 1496 C C . GLY A 1 212 ? -15.229 -9.356 19.730 1.00 88.00 212 GLY A C 1
ATOM 1497 O O . GLY A 1 212 ? -14.731 -8.773 20.686 1.00 88.00 212 GLY A O 1
ATOM 1498 N N . LEU A 1 213 ? -16.145 -8.788 18.939 1.00 85.12 213 LEU A N 1
ATOM 1499 C CA . LEU A 1 213 ? -16.759 -7.489 19.210 1.00 85.12 213 LEU A CA 1
ATOM 1500 C C . LEU A 1 213 ? -17.929 -7.618 20.189 1.00 85.12 213 LEU A C 1
ATOM 1502 O O . LEU A 1 213 ? -18.647 -8.622 20.181 1.00 85.12 213 LEU A O 1
ATOM 1506 N N . ASP A 1 214 ? -18.167 -6.564 20.969 1.00 82.88 214 ASP A N 1
ATOM 1507 C CA . ASP A 1 214 ? -19.349 -6.465 21.820 1.00 82.88 214 ASP A CA 1
ATOM 1508 C C . ASP A 1 214 ? -20.640 -6.487 20.989 1.00 82.88 214 ASP A C 1
ATOM 1510 O O . ASP A 1 214 ? -20.736 -5.878 19.921 1.00 82.88 214 ASP A O 1
ATOM 1514 N N . ALA A 1 215 ? -21.673 -7.159 21.504 1.00 79.81 215 ALA A N 1
ATOM 1515 C CA . ALA A 1 215 ? -22.942 -7.339 20.795 1.00 79.81 215 ALA A CA 1
ATOM 1516 C C . ALA A 1 215 ? -23.637 -6.011 20.432 1.00 79.81 215 ALA A C 1
ATOM 1518 O O . ALA A 1 215 ? -24.365 -5.950 19.445 1.00 79.81 215 ALA A O 1
ATOM 1519 N N . SER A 1 216 ? -23.386 -4.941 21.192 1.00 81.12 216 SER A N 1
ATOM 1520 C CA . SER A 1 216 ? -23.935 -3.600 20.956 1.00 81.12 216 SER A CA 1
ATOM 1521 C C . SER A 1 216 ? -23.381 -2.909 19.703 1.00 81.12 216 SER A C 1
ATOM 1523 O O . SER A 1 216 ? -24.035 -2.012 19.176 1.00 81.12 216 SER A O 1
ATOM 1525 N N . LEU A 1 217 ? -22.208 -3.316 19.205 1.00 81.62 217 LEU A N 1
ATOM 1526 C CA . LEU A 1 217 ? -21.586 -2.750 17.997 1.00 81.62 217 LEU A CA 1
ATOM 1527 C C . LEU A 1 217 ? -22.147 -3.353 16.701 1.00 81.62 217 LEU A C 1
ATOM 1529 O O . LEU A 1 217 ? -21.918 -2.816 15.615 1.00 81.62 217 LEU A O 1
ATOM 1533 N N . GLY A 1 218 ? -22.882 -4.462 16.803 1.00 82.19 218 GLY A N 1
ATOM 1534 C CA . GLY A 1 218 ? -23.332 -5.232 15.649 1.00 82.19 218 GLY A CA 1
ATOM 1535 C C . GLY A 1 218 ? -24.231 -4.459 14.694 1.00 82.19 218 GLY A C 1
ATOM 1536 O O . GLY A 1 218 ? -23.975 -4.440 13.490 1.00 82.19 218 GLY A O 1
ATOM 1537 N N . ASP A 1 219 ? -25.243 -3.773 15.225 1.00 83.88 219 ASP A N 1
ATOM 1538 C CA . ASP A 1 219 ? -26.216 -3.040 14.408 1.00 83.88 219 ASP A CA 1
ATOM 1539 C C . ASP A 1 219 ? -25.557 -1.882 13.639 1.00 83.88 219 ASP A C 1
ATOM 1541 O O . ASP A 1 219 ? -25.830 -1.679 12.455 1.00 83.88 219 ASP A O 1
ATOM 1545 N N . ALA A 1 220 ? -24.623 -1.166 14.275 1.00 82.94 220 ALA A N 1
ATOM 1546 C CA . ALA A 1 220 ? -23.879 -0.075 13.642 1.00 82.94 220 ALA A CA 1
ATOM 1547 C C . ALA A 1 220 ? -22.986 -0.566 12.489 1.00 82.94 220 ALA A C 1
ATOM 1549 O O . ALA A 1 220 ? -22.890 0.083 11.442 1.00 82.94 220 ALA A O 1
ATOM 1550 N N . LEU A 1 221 ? -22.355 -1.731 12.651 1.00 84.50 221 LEU A N 1
ATOM 1551 C CA . LEU A 1 221 ? -21.535 -2.347 11.608 1.00 84.50 221 LEU A CA 1
ATOM 1552 C C . LEU A 1 221 ? -22.369 -2.827 10.422 1.00 84.50 221 LEU A C 1
ATOM 1554 O O . LEU A 1 221 ? -21.968 -2.622 9.275 1.00 84.50 221 LEU A O 1
ATOM 1558 N N . VAL A 1 222 ? -23.544 -3.405 10.677 1.00 86.56 222 VAL A N 1
ATOM 1559 C CA . VAL A 1 222 ? -24.459 -3.833 9.610 1.00 86.56 222 VAL A CA 1
ATOM 1560 C C . VAL A 1 222 ? -24.931 -2.639 8.779 1.00 86.56 222 VAL A C 1
ATOM 1562 O O . VAL A 1 222 ? -24.907 -2.704 7.550 1.00 86.56 222 VAL A O 1
ATOM 1565 N N . VAL A 1 223 ? -25.272 -1.515 9.421 1.00 84.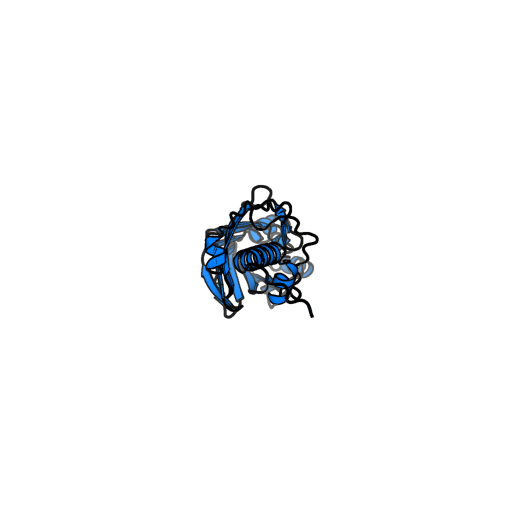19 223 VAL A N 1
ATOM 1566 C CA . VAL A 1 223 ? -25.610 -0.257 8.721 1.00 84.19 223 VAL A CA 1
ATOM 1567 C C . VAL A 1 223 ? -24.427 0.276 7.900 1.00 84.19 223 VAL A C 1
ATOM 1569 O O . VAL A 1 223 ? -24.629 0.877 6.848 1.00 84.19 223 VAL A O 1
ATOM 1572 N N . SER A 1 224 ? -23.196 0.004 8.333 1.00 80.00 224 SER A N 1
ATOM 1573 C CA . SER A 1 224 ? -21.961 0.398 7.636 1.00 80.00 224 SER A CA 1
ATOM 1574 C C . SER A 1 224 ? -21.561 -0.561 6.500 1.00 80.00 224 SER A C 1
ATOM 1576 O O . SER A 1 224 ? -20.502 -0.393 5.899 1.00 80.00 224 SER A O 1
ATOM 1578 N N . GLY A 1 225 ? -22.384 -1.573 6.198 1.00 85.81 225 GLY A N 1
ATOM 1579 C CA . GLY A 1 225 ? -22.182 -2.513 5.090 1.00 85.81 225 GLY A CA 1
ATOM 1580 C C . GLY A 1 225 ? -21.513 -3.836 5.468 1.00 85.81 225 GLY A C 1
ATOM 1581 O O . GLY A 1 225 ? -21.292 -4.674 4.590 1.00 85.81 225 GLY A O 1
ATOM 1582 N N . PHE A 1 226 ? -21.216 -4.068 6.751 1.00 89.19 226 PHE A N 1
ATOM 1583 C CA . PHE A 1 226 ? -20.714 -5.365 7.200 1.00 89.19 226 PHE A CA 1
ATOM 1584 C C . PHE A 1 226 ? -21.821 -6.412 7.182 1.00 89.19 226 PHE A C 1
ATOM 1586 O O . PHE A 1 226 ? -22.979 -6.161 7.515 1.00 89.19 226 PHE A O 1
ATOM 1593 N N . ARG A 1 227 ? -21.438 -7.640 6.858 1.00 91.62 227 ARG A N 1
ATOM 1594 C CA . ARG A 1 227 ? -22.283 -8.821 6.986 1.00 91.62 227 ARG A CA 1
ATOM 1595 C C . ARG A 1 227 ? -21.900 -9.565 8.253 1.00 91.62 227 ARG A C 1
ATOM 1597 O O . ARG A 1 227 ? -20.722 -9.826 8.478 1.00 91.62 227 ARG A O 1
ATOM 1604 N N . ASN A 1 228 ? -22.895 -9.901 9.066 1.00 91.06 228 ASN A N 1
ATOM 1605 C CA . ASN A 1 228 ? -22.711 -10.742 10.242 1.00 91.06 228 ASN A CA 1
ATOM 1606 C C . ASN A 1 228 ? -22.737 -12.224 9.825 1.00 91.06 228 ASN A C 1
ATOM 1608 O O . ASN A 1 228 ? -23.742 -12.721 9.320 1.00 91.06 228 ASN A O 1
ATOM 1612 N N . GLU A 1 229 ? -21.628 -12.918 10.049 1.00 90.31 229 GLU A N 1
ATOM 1613 C CA . GLU A 1 229 ? -21.405 -14.345 9.825 1.00 90.31 229 GLU A CA 1
ATOM 1614 C C . GLU A 1 229 ? -21.224 -15.062 11.177 1.00 90.31 229 GLU A C 1
ATOM 1616 O O . GLU A 1 229 ? -20.150 -15.569 11.501 1.00 90.31 229 GLU A O 1
ATOM 1621 N N . GLY A 1 230 ? -22.271 -15.073 12.007 1.00 84.19 230 GLY A N 1
ATOM 1622 C CA . GLY A 1 230 ? -22.271 -15.811 13.278 1.00 84.19 230 GLY A CA 1
ATOM 1623 C C . GLY A 1 230 ? -21.411 -15.178 14.376 1.00 84.19 230 GLY A C 1
ATOM 1624 O O . GLY A 1 230 ? -20.733 -15.893 15.109 1.00 84.19 230 GLY A O 1
ATOM 1625 N N . GLY A 1 231 ? -21.425 -13.846 14.485 1.00 83.25 231 GLY A N 1
ATOM 1626 C CA . GLY A 1 231 ? -20.616 -13.082 15.445 1.00 83.25 231 GLY A CA 1
ATOM 1627 C C . GLY A 1 231 ? -19.300 -12.552 14.868 1.00 83.25 231 GLY A C 1
ATOM 1628 O O . GLY A 1 231 ? -18.607 -11.785 15.534 1.00 83.25 231 GLY A O 1
ATOM 1629 N N . ASN A 1 232 ? -18.992 -12.905 13.617 1.00 90.50 232 ASN A N 1
ATOM 1630 C CA . ASN A 1 232 ? -17.913 -12.316 12.832 1.00 90.50 232 ASN A CA 1
ATOM 1631 C C . ASN A 1 232 ? -18.500 -11.324 11.832 1.00 90.50 232 ASN A C 1
ATOM 1633 O O . ASN A 1 232 ? -19.443 -11.651 11.119 1.00 90.50 232 ASN A O 1
ATOM 1637 N N . TYR A 1 233 ? -17.939 -10.128 11.742 1.00 90.62 233 TYR A N 1
ATOM 1638 C CA . TYR A 1 233 ? -18.393 -9.102 10.811 1.00 90.62 233 TYR A CA 1
ATOM 1639 C C . TYR A 1 233 ? -17.421 -9.019 9.647 1.00 90.62 233 TYR A C 1
ATOM 1641 O O . TYR A 1 233 ? -16.231 -8.804 9.866 1.00 90.62 233 TYR A O 1
ATOM 1649 N N . ARG A 1 234 ? -17.914 -9.165 8.414 1.00 92.38 234 ARG A N 1
ATOM 1650 C CA . ARG A 1 234 ? -17.099 -9.070 7.196 1.00 92.38 234 ARG A CA 1
ATOM 1651 C C . ARG A 1 234 ? -17.614 -7.992 6.248 1.00 92.38 234 ARG A C 1
ATOM 1653 O O . ARG A 1 234 ? -18.805 -7.944 5.949 1.00 92.38 234 ARG A O 1
ATOM 1660 N N . LEU A 1 235 ? -16.704 -7.175 5.736 1.00 89.31 235 LEU A N 1
ATOM 1661 C CA . LEU A 1 235 ? -16.928 -6.197 4.677 1.00 89.31 235 LEU A CA 1
ATOM 1662 C C . LEU A 1 235 ? -16.021 -6.547 3.495 1.00 89.31 235 LEU A C 1
ATOM 1664 O O . LEU A 1 235 ? -14.824 -6.722 3.694 1.00 89.31 235 LEU A O 1
ATOM 1668 N N . ASN A 1 236 ? -16.575 -6.620 2.287 1.00 90.44 236 ASN A N 1
ATOM 1669 C CA . ASN A 1 236 ? -15.811 -6.813 1.053 1.00 90.44 236 ASN A CA 1
ATOM 1670 C C . ASN A 1 236 ? -15.896 -5.542 0.207 1.00 90.44 236 ASN A C 1
ATOM 1672 O O . ASN A 1 236 ? -16.962 -4.921 0.171 1.00 90.44 236 ASN A O 1
ATOM 1676 N N . PHE A 1 237 ? -14.807 -5.197 -0.473 1.00 83.75 237 PHE A N 1
ATOM 1677 C CA . PHE A 1 237 ? -14.703 -4.035 -1.355 1.00 83.75 237 PHE A CA 1
ATOM 1678 C C . PHE A 1 237 ? -13.847 -4.344 -2.587 1.00 83.75 237 PHE A C 1
ATOM 1680 O O . PHE A 1 237 ? -12.978 -5.247 -2.512 1.00 83.75 237 PHE A O 1
#

Sequence (237 aa):
MTSIRVPMGRVVLFALLTLLMLLASFPLHVALELLGFGGRGLSARSVSGAVLNGEMADARFGDVALGSPHTRLTLWRLLIGEAQLVLSGTDTAALTGRLIGFRSGFALDDVNAALPVAAMGVPFAGTLTLNGFEARFEDGRCTAASGQASTDVLSLAAGQYGLPAVALTGTPRCEGDVLVLPLSGSGAGAQAALDIRLSAAGTASGSLSLSGLDASLGDALVVSGFRNEGGNYRLNF

pLDDT: mean 71.72, std 20.79, range [30.52, 96.5]